Protein AF-A0A0F4INZ1-F1 (afdb_monomer_lite)

Organism: NCBI:txid68223

Structure (mmCIF, N/CA/C/O backbone):
data_AF-A0A0F4INZ1-F1
#
_entry.id   AF-A0A0F4INZ1-F1
#
loop_
_atom_site.group_PDB
_atom_site.id
_atom_site.type_symbol
_atom_site.label_atom_id
_atom_site.label_alt_id
_atom_site.label_comp_id
_atom_site.label_asym_id
_atom_site.label_entity_id
_atom_site.label_seq_id
_atom_site.pdbx_PDB_ins_code
_atom_site.Cartn_x
_atom_site.Cartn_y
_atom_site.Cartn_z
_atom_site.occupancy
_atom_site.B_iso_or_equiv
_atom_site.auth_seq_id
_atom_site.auth_comp_id
_atom_site.auth_asym_id
_atom_site.auth_atom_id
_atom_site.pdbx_PDB_model_num
ATOM 1 N N . VAL A 1 1 ? -5.300 -13.537 23.326 1.00 46.62 1 VAL A N 1
ATOM 2 C CA . VAL A 1 1 ? -6.035 -14.269 22.262 1.00 46.62 1 VAL A CA 1
ATOM 3 C C . VAL A 1 1 ? -5.458 -15.679 22.177 1.00 46.62 1 VAL A C 1
ATOM 5 O O . VAL A 1 1 ? -4.248 -15.788 22.062 1.00 46.62 1 VAL A O 1
ATOM 8 N N . ARG A 1 2 ? -6.264 -16.748 22.306 1.00 33.66 2 ARG A N 1
ATOM 9 C CA . ARG A 1 2 ? -5.776 -18.134 22.108 1.00 33.66 2 ARG A CA 1
ATOM 10 C C . ARG A 1 2 ? -5.521 -18.400 20.613 1.00 33.66 2 ARG A C 1
ATOM 12 O O . ARG A 1 2 ? -6.341 -17.924 19.813 1.00 33.66 2 ARG A O 1
ATOM 19 N N . PRO A 1 3 ? -4.480 -19.175 20.237 1.00 44.69 3 PRO A N 1
ATOM 20 C CA . PRO A 1 3 ? -4.128 -19.431 18.838 1.00 44.69 3 PRO A CA 1
ATOM 21 C C . PRO A 1 3 ? -5.344 -19.974 18.084 1.00 44.69 3 PRO A C 1
ATOM 23 O O . PRO A 1 3 ? -6.082 -20.812 18.607 1.00 44.69 3 PRO A O 1
ATOM 26 N N . GLY A 1 4 ? -5.636 -19.424 16.909 1.00 49.66 4 GLY A N 1
ATOM 27 C CA . GLY A 1 4 ? -6.825 -19.758 16.130 1.00 49.66 4 GLY A CA 1
ATOM 28 C C . GLY A 1 4 ? -6.460 -20.197 14.733 1.00 49.66 4 GLY A C 1
ATOM 29 O O . GLY A 1 4 ? -5.707 -19.499 14.070 1.00 49.66 4 GLY A O 1
ATOM 30 N N . GLY A 1 5 ? -6.992 -21.348 14.312 1.00 61.16 5 GLY A N 1
ATOM 31 C CA . GLY A 1 5 ? -6.743 -21.926 12.994 1.00 61.16 5 GLY A CA 1
ATOM 32 C C . GLY A 1 5 ? -7.184 -21.042 11.821 1.00 61.16 5 GLY A C 1
ATOM 33 O O . GLY A 1 5 ? -7.824 -20.006 12.001 1.00 61.16 5 GLY A O 1
ATOM 34 N N . LEU A 1 6 ? -6.860 -21.510 10.613 1.00 58.06 6 LEU A N 1
ATOM 35 C CA . LEU A 1 6 ? -6.950 -20.808 9.324 1.00 58.06 6 LEU A CA 1
ATOM 36 C C . LEU A 1 6 ? -8.226 -19.959 9.126 1.00 58.06 6 LEU A C 1
ATOM 38 O O . LEU A 1 6 ? -8.134 -18.804 8.714 1.00 58.06 6 LEU A O 1
ATOM 42 N N . ALA A 1 7 ? -9.403 -20.473 9.503 1.00 59.66 7 ALA A N 1
ATOM 43 C CA . ALA A 1 7 ? -10.684 -19.774 9.347 1.00 59.66 7 ALA A CA 1
ATOM 44 C C . ALA A 1 7 ? -10.793 -18.460 10.151 1.00 59.66 7 ALA A C 1
ATOM 46 O O . ALA A 1 7 ? -11.473 -17.526 9.720 1.00 59.66 7 ALA A O 1
ATOM 47 N N . ARG A 1 8 ? -10.103 -18.340 11.297 1.00 65.50 8 ARG A N 1
ATOM 48 C CA . ARG A 1 8 ? -10.140 -17.110 12.109 1.00 65.50 8 ARG A CA 1
ATOM 49 C C . ARG A 1 8 ? -9.370 -15.952 11.468 1.00 65.50 8 ARG A C 1
ATOM 51 O O . ARG A 1 8 ? -9.713 -14.808 11.743 1.00 65.50 8 ARG A O 1
ATOM 58 N N . ALA A 1 9 ? -8.401 -16.220 10.589 1.00 64.38 9 ALA A N 1
ATOM 59 C CA . ALA A 1 9 ? -7.641 -15.167 9.913 1.00 64.38 9 ALA A CA 1
ATOM 60 C C . ALA A 1 9 ? -8.514 -14.348 8.944 1.00 64.38 9 ALA A C 1
ATOM 62 O O . ALA A 1 9 ? -8.424 -13.125 8.938 1.00 64.38 9 ALA A O 1
ATOM 63 N N . ARG A 1 10 ? -9.407 -14.999 8.178 1.00 66.81 10 ARG A N 1
ATOM 64 C CA . ARG A 1 10 ? -10.361 -14.301 7.287 1.00 66.81 10 ARG A CA 1
ATOM 65 C C . ARG A 1 10 ? -11.400 -13.521 8.072 1.00 66.81 10 ARG A C 1
ATOM 67 O O . ARG A 1 10 ? -11.673 -12.369 7.761 1.00 66.81 10 ARG A O 1
ATOM 74 N N . GLY A 1 11 ? -11.968 -14.169 9.090 1.00 61.44 11 GLY A N 1
ATOM 75 C CA . GLY A 1 11 ? -13.027 -13.586 9.905 1.00 61.44 11 GLY A CA 1
ATOM 76 C C . GLY A 1 11 ? -12.565 -12.373 10.705 1.00 61.44 11 GLY A C 1
ATOM 77 O O . GLY A 1 11 ? -13.387 -11.507 10.967 1.00 61.44 11 GLY A O 1
ATOM 78 N N . ALA A 1 12 ? -11.271 -12.277 11.043 1.00 69.44 12 ALA A N 1
ATOM 79 C CA . ALA A 1 12 ? -10.717 -11.198 11.860 1.00 69.44 12 ALA A CA 1
ATOM 80 C C . ALA A 1 12 ? -11.106 -9.801 11.353 1.00 69.44 12 ALA A C 1
ATOM 82 O O . ALA A 1 12 ? -11.510 -8.971 12.156 1.00 69.44 12 ALA A O 1
ATOM 83 N N . GLY A 1 13 ? -11.083 -9.570 10.035 1.00 63.34 13 GLY A N 1
ATOM 84 C CA . GLY A 1 13 ? -11.481 -8.292 9.432 1.00 63.34 13 GLY A CA 1
ATOM 85 C C . GLY A 1 13 ? -12.938 -7.888 9.711 1.00 63.34 13 GLY A C 1
ATOM 86 O O . GLY A 1 13 ? -13.237 -6.702 9.811 1.00 63.34 13 GLY A O 1
ATOM 87 N N . ALA A 1 14 ? -13.823 -8.875 9.871 1.00 69.00 14 ALA A N 1
ATOM 88 C CA . ALA A 1 14 ? -15.266 -8.712 10.058 1.00 69.00 14 ALA A CA 1
ATOM 89 C C . ALA A 1 14 ? -15.716 -8.895 11.523 1.00 69.00 14 ALA A C 1
ATOM 91 O O . ALA A 1 14 ? -16.903 -8.782 11.826 1.00 69.00 14 ALA A O 1
ATOM 92 N N . VAL A 1 15 ? -14.796 -9.205 12.449 1.00 70.81 15 VAL A N 1
ATOM 93 C CA . VAL A 1 15 ? -15.134 -9.294 13.875 1.00 70.81 15 VAL A CA 1
ATOM 94 C C . VAL A 1 15 ? -15.344 -7.892 14.431 1.00 70.81 15 VAL A C 1
ATOM 96 O O . VAL A 1 15 ? -14.488 -7.019 14.294 1.00 70.81 15 VAL A O 1
ATOM 99 N N . SER A 1 16 ? -16.476 -7.705 15.103 1.00 70.19 16 SER A N 1
ATOM 100 C CA . SER A 1 16 ? -16.825 -6.459 15.769 1.00 70.19 16 SER A CA 1
ATOM 101 C C . SER A 1 16 ? -15.849 -6.094 16.888 1.00 70.19 16 SER A C 1
ATOM 103 O O . SER A 1 16 ? -15.605 -6.864 17.818 1.00 70.19 16 SER A O 1
ATOM 105 N N . VAL A 1 17 ? -15.382 -4.857 16.842 1.00 64.25 17 VAL A N 1
ATOM 106 C CA . VAL A 1 17 ? -14.736 -4.112 17.913 1.00 64.25 17 VAL A CA 1
ATOM 107 C C . VAL A 1 17 ? -15.809 -3.253 18.582 1.00 64.25 17 VAL A C 1
ATOM 109 O O . VAL A 1 17 ? -16.353 -2.328 17.977 1.00 64.25 17 VAL A O 1
ATOM 112 N N . ALA A 1 18 ? -16.135 -3.577 19.835 1.00 68.88 18 ALA A N 1
ATOM 113 C CA . ALA A 1 18 ? -17.067 -2.803 20.648 1.00 68.88 18 ALA A CA 1
ATOM 114 C C . ALA A 1 18 ? -16.298 -1.922 21.639 1.00 68.88 18 ALA A C 1
ATOM 116 O O . ALA A 1 18 ? -15.498 -2.426 22.429 1.00 68.88 18 ALA A O 1
ATOM 117 N N . LEU A 1 19 ? -16.554 -0.613 21.623 1.00 68.94 19 LEU A N 1
ATOM 118 C CA . LEU A 1 19 ? -15.980 0.331 22.585 1.00 68.94 19 LEU A CA 1
ATOM 119 C C . LEU A 1 19 ? -16.992 1.435 22.890 1.00 68.94 19 LEU A C 1
ATOM 121 O O . LEU A 1 19 ? -17.518 2.049 21.971 1.00 68.94 19 LEU A O 1
ATOM 125 N N . GLY A 1 20 ? -17.298 1.687 24.169 1.00 61.72 20 GLY A N 1
ATOM 126 C CA . GLY A 1 20 ? -18.155 2.812 24.581 1.00 61.72 20 GLY A CA 1
ATOM 127 C C . GLY A 1 20 ? -19.497 2.930 23.838 1.00 61.72 20 GLY A C 1
ATOM 128 O O . GLY A 1 20 ? -19.906 4.035 23.486 1.00 61.72 20 GLY A O 1
ATOM 129 N N . GLY A 1 21 ? -20.128 1.797 23.506 1.00 66.31 21 GLY A N 1
ATOM 130 C CA . GLY A 1 21 ? -21.395 1.725 22.762 1.00 66.31 21 GLY A CA 1
ATOM 131 C C . GLY A 1 21 ? -21.293 1.802 21.231 1.00 66.31 21 GLY A C 1
ATOM 132 O O . GLY A 1 21 ? -22.282 1.525 20.560 1.00 66.31 21 GLY A O 1
ATOM 133 N N . GLY A 1 22 ? -20.126 2.126 20.664 1.00 65.19 22 GLY A N 1
ATOM 134 C CA . GLY A 1 22 ? -19.875 2.048 19.222 1.00 65.19 22 GLY A CA 1
ATOM 135 C C . GLY A 1 22 ? -19.436 0.643 18.807 1.00 65.19 22 GLY A C 1
ATOM 136 O O . GLY A 1 22 ? -18.643 0.013 19.510 1.00 65.19 22 GLY A O 1
ATOM 137 N N . VAL A 1 23 ? -19.940 0.161 17.668 1.00 72.06 23 VAL A N 1
ATOM 138 C CA . VAL A 1 23 ? -19.590 -1.146 17.094 1.00 72.06 23 VAL A CA 1
ATOM 139 C C . VAL A 1 23 ? -19.125 -0.946 15.654 1.00 72.06 23 VAL A C 1
ATOM 141 O O . VAL A 1 23 ? -19.894 -0.472 14.821 1.00 72.06 23 VAL A O 1
ATOM 144 N N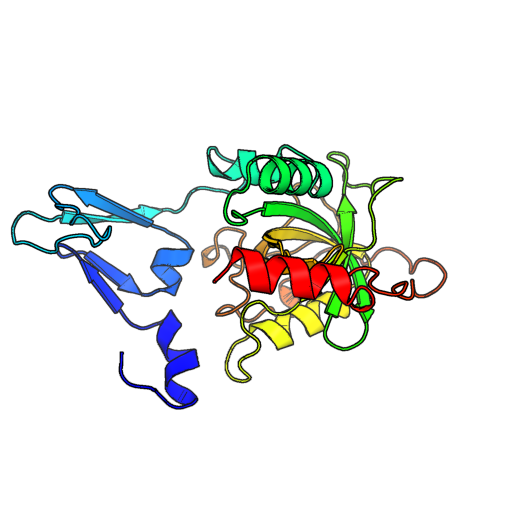 . LEU A 1 24 ? -17.872 -1.297 15.370 1.00 71.69 24 LEU A N 1
ATOM 145 C CA . LEU A 1 24 ? -17.314 -1.386 14.016 1.00 71.69 24 LEU A CA 1
ATOM 146 C C . LEU A 1 24 ? -16.546 -2.692 13.895 1.00 71.69 24 LEU A C 1
ATOM 148 O O . LEU A 1 24 ? -15.930 -3.112 14.864 1.00 71.69 24 LEU A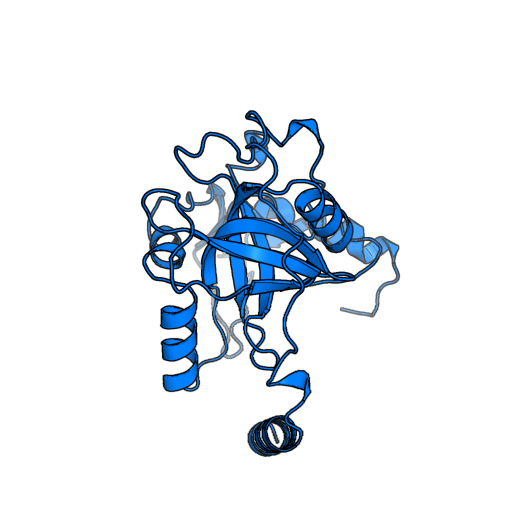 O 1
ATOM 152 N N . ASP A 1 25 ? -16.530 -3.315 12.727 1.00 79.81 25 ASP A N 1
ATOM 153 C CA . ASP A 1 25 ? -15.554 -4.363 12.453 1.00 79.81 25 ASP A CA 1
ATOM 154 C C . ASP A 1 25 ? -14.168 -3.760 12.147 1.00 79.81 25 ASP A C 1
ATOM 156 O O . ASP A 1 25 ? -14.001 -2.542 12.003 1.00 79.81 25 ASP A O 1
ATOM 160 N N . HIS A 1 26 ? -13.138 -4.601 12.076 1.00 74.62 26 HIS A N 1
ATOM 161 C CA . HIS A 1 26 ? -11.782 -4.144 11.760 1.00 74.62 26 HIS A CA 1
ATOM 162 C C . HIS A 1 26 ? -11.699 -3.473 10.380 1.00 74.62 26 HIS A C 1
ATOM 164 O O . HIS A 1 26 ? -10.944 -2.517 10.214 1.00 74.62 26 HIS A O 1
ATOM 170 N N . ALA A 1 27 ? -12.498 -3.921 9.410 1.00 74.88 27 ALA A N 1
ATOM 171 C CA . ALA A 1 27 ? -12.567 -3.328 8.080 1.00 74.88 27 ALA A CA 1
ATOM 172 C C . ALA A 1 27 ? -13.188 -1.913 8.103 1.00 74.88 27 ALA A C 1
ATOM 174 O O . ALA A 1 27 ? -12.712 -0.997 7.428 1.00 74.88 27 ALA A O 1
ATOM 175 N N . GLY A 1 28 ? -14.231 -1.706 8.904 1.00 76.19 28 GLY A N 1
ATOM 176 C CA . GLY A 1 28 ? -14.850 -0.410 9.161 1.00 76.19 28 GLY A CA 1
ATOM 177 C C . GLY A 1 28 ? -13.921 0.530 9.923 1.00 76.19 28 GLY A C 1
ATOM 178 O O . GLY A 1 28 ? -13.848 1.713 9.589 1.00 76.19 28 GLY A O 1
ATOM 179 N N . LEU A 1 29 ? -13.152 0.005 10.881 1.00 77.88 29 LEU A N 1
ATOM 180 C CA . LEU A 1 29 ? -12.130 0.768 11.596 1.00 77.88 29 LEU A CA 1
ATOM 181 C C . LEU A 1 29 ? -10.966 1.174 10.678 1.00 77.88 29 LEU A C 1
ATOM 183 O O . LEU A 1 29 ? -10.557 2.328 10.715 1.00 77.88 29 LEU A O 1
ATOM 187 N N . ALA A 1 30 ? -10.478 0.275 9.817 1.00 75.44 30 ALA A N 1
ATOM 188 C CA . ALA A 1 30 ? -9.370 0.550 8.896 1.00 75.44 30 ALA A CA 1
ATOM 189 C C . ALA A 1 30 ? -9.713 1.621 7.842 1.00 75.44 30 ALA A C 1
ATOM 191 O O . ALA A 1 30 ? -8.852 2.383 7.404 1.00 75.44 30 ALA A O 1
ATOM 192 N N . ARG A 1 31 ? -10.985 1.707 7.430 1.00 78.94 31 ARG A N 1
ATOM 193 C CA . ARG A 1 31 ? -11.458 2.708 6.454 1.00 78.94 31 ARG A CA 1
ATOM 194 C C . ARG A 1 31 ? -11.986 3.983 7.096 1.00 78.94 31 ARG A C 1
ATOM 196 O O . ARG A 1 31 ? -12.167 4.988 6.400 1.00 78.94 31 ARG A O 1
ATOM 203 N N . GLY A 1 32 ? -12.329 3.921 8.371 1.00 79.56 32 GLY A N 1
ATOM 204 C CA . GLY A 1 32 ? -12.978 4.977 9.125 1.00 79.56 32 GLY A CA 1
ATOM 205 C C . GLY A 1 32 ? -12.138 5.398 10.316 1.00 79.56 32 GLY A C 1
ATOM 206 O O . GLY A 1 32 ? -10.919 5.513 10.245 1.00 79.56 32 GLY A O 1
ATOM 207 N N . GLY A 1 33 ? -12.826 5.619 11.419 1.00 79.94 33 GLY A N 1
ATOM 208 C CA . GLY A 1 33 ? -12.229 5.780 12.725 1.00 79.94 33 GLY A CA 1
ATOM 209 C C . GLY A 1 33 ? -13.312 5.763 13.789 1.00 79.94 33 GLY A C 1
ATOM 210 O O . GLY A 1 33 ? -14.511 5.722 13.496 1.00 79.94 33 GLY A O 1
ATOM 211 N N . LEU A 1 34 ? -12.883 5.833 15.040 1.00 81.69 34 LEU A N 1
ATOM 212 C CA . LEU A 1 34 ? -13.764 6.070 16.172 1.00 81.69 34 LEU A CA 1
ATOM 213 C C . LEU A 1 34 ? -13.312 7.350 16.857 1.00 81.69 34 LEU A C 1
ATOM 215 O O . LEU A 1 34 ? -12.168 7.457 17.292 1.00 81.69 34 LEU A O 1
ATOM 219 N N . ARG A 1 35 ? -14.225 8.309 17.000 1.00 84.44 35 ARG A N 1
ATOM 220 C CA . ARG A 1 35 ? -14.030 9.405 17.943 1.00 84.44 35 ARG A CA 1
ATOM 221 C C . ARG A 1 35 ? -14.420 8.902 19.321 1.00 84.44 35 ARG A C 1
ATOM 223 O O . ARG A 1 35 ? -15.597 8.637 19.568 1.00 84.44 35 ARG A O 1
ATOM 230 N N . ILE A 1 36 ? -13.425 8.753 20.187 1.00 84.75 36 ILE A N 1
ATOM 231 C CA . ILE A 1 36 ? -13.590 8.231 21.541 1.00 84.75 36 ILE A CA 1
ATOM 232 C C . ILE A 1 36 ? -13.523 9.400 22.526 1.00 84.75 36 ILE A C 1
ATOM 234 O O . ILE A 1 36 ? -12.567 10.170 22.515 1.00 84.75 36 ILE A O 1
ATOM 238 N N . ALA A 1 37 ? -14.541 9.536 23.372 1.00 85.19 37 ALA A N 1
ATOM 239 C CA . ALA A 1 37 ? -14.608 10.537 24.434 1.00 85.19 37 ALA A CA 1
ATOM 240 C C . ALA A 1 37 ? -14.857 9.862 25.786 1.00 85.19 37 ALA A C 1
ATOM 242 O O . ALA A 1 37 ? -15.576 8.865 25.859 1.00 85.19 37 ALA A O 1
ATOM 243 N N . GLY A 1 38 ? -14.269 10.408 26.853 1.00 82.75 38 GLY A N 1
ATOM 244 C CA . GLY A 1 38 ? -14.425 9.878 28.212 1.00 82.75 38 GLY A CA 1
ATOM 245 C C . GLY A 1 38 ? -13.686 8.560 28.479 1.00 82.75 38 GLY A C 1
ATOM 246 O O . GLY A 1 38 ? -13.902 7.960 29.530 1.00 82.75 38 GLY A O 1
ATOM 247 N N . ALA A 1 39 ? -12.836 8.100 27.551 1.00 84.50 39 ALA A N 1
ATOM 248 C CA . ALA A 1 39 ? -11.933 6.974 27.782 1.00 84.50 39 ALA A CA 1
ATOM 249 C C . ALA A 1 39 ? -10.740 7.395 28.637 1.00 84.50 39 ALA A C 1
ATOM 251 O O . ALA A 1 39 ? -10.180 8.475 28.462 1.00 84.50 39 ALA A O 1
ATOM 252 N N . THR A 1 40 ? -10.342 6.508 29.542 1.00 81.19 40 THR A N 1
ATOM 253 C CA . THR A 1 40 ? -9.059 6.578 30.239 1.00 81.19 40 THR A CA 1
ATOM 254 C C . THR A 1 40 ? -8.035 5.748 29.472 1.00 81.19 40 THR A C 1
ATOM 256 O O . THR A 1 40 ? -8.389 4.745 28.854 1.00 81.19 40 THR A O 1
ATOM 259 N N . VAL A 1 41 ? -6.770 6.162 29.498 1.00 84.00 41 VAL A N 1
ATOM 260 C CA . VAL A 1 41 ? -5.656 5.392 28.930 1.00 84.00 41 VAL A CA 1
ATOM 261 C C . VAL A 1 41 ? -4.849 4.842 30.099 1.00 84.00 41 VAL A C 1
ATOM 263 O O . VAL A 1 41 ? -4.455 5.606 30.980 1.00 84.00 41 VAL A O 1
ATOM 266 N N . SER A 1 42 ? -4.657 3.528 30.163 1.00 78.62 42 SER A N 1
ATOM 267 C CA . SER A 1 42 ? -3.753 2.924 31.146 1.00 78.62 42 SER A CA 1
ATOM 268 C C . SER A 1 42 ? -2.291 3.168 30.767 1.00 78.62 42 SER A C 1
ATOM 270 O O . SER A 1 42 ? -1.981 3.542 29.639 1.00 78.62 42 SER A O 1
ATOM 272 N N . ALA A 1 43 ? -1.374 2.940 31.709 1.00 77.56 43 ALA A N 1
ATOM 273 C CA . ALA A 1 43 ? 0.059 3.147 31.485 1.00 77.56 43 ALA A CA 1
ATOM 274 C C . ALA A 1 43 ? 0.636 2.291 30.335 1.00 77.56 43 ALA A C 1
ATOM 276 O O . ALA A 1 43 ? 1.612 2.686 29.712 1.00 77.56 43 ALA A O 1
ATOM 277 N N . ASP A 1 44 ? 0.011 1.152 30.020 1.00 76.31 44 ASP A N 1
ATOM 278 C CA . ASP A 1 44 ? 0.345 0.281 28.882 1.00 76.31 44 ASP A CA 1
ATOM 279 C C . ASP A 1 44 ? -0.378 0.673 27.574 1.00 76.31 44 ASP A C 1
ATOM 281 O O . ASP A 1 44 ? -0.385 -0.089 26.608 1.00 76.31 44 ASP A O 1
ATOM 285 N N . GLY A 1 45 ? -1.023 1.844 27.529 1.00 72.81 45 GLY A N 1
ATOM 286 C CA . GLY A 1 45 ? -1.654 2.391 26.326 1.00 72.81 45 GLY A CA 1
ATOM 287 C C . GLY A 1 45 ? -3.031 1.811 25.993 1.00 72.81 45 GLY A C 1
ATOM 288 O O . GLY A 1 45 ? -3.588 2.115 24.936 1.00 72.81 45 GLY A O 1
ATOM 289 N N . ARG A 1 46 ? -3.621 0.981 26.862 1.00 79.75 46 ARG A N 1
ATOM 290 C CA . ARG A 1 46 ? -4.951 0.410 26.608 1.00 79.75 46 ARG A CA 1
ATOM 291 C C . ARG A 1 46 ? -6.044 1.428 26.914 1.00 79.75 46 ARG A C 1
ATOM 293 O O . ARG A 1 46 ? -6.028 2.117 27.931 1.00 79.75 46 ARG A O 1
ATOM 300 N N . LEU A 1 47 ? -7.039 1.482 26.033 1.00 79.44 47 LEU A N 1
ATOM 301 C CA . LEU A 1 47 ? -8.220 2.315 26.227 1.00 79.44 47 LEU A CA 1
ATOM 302 C C . LEU A 1 47 ? -9.209 1.617 27.165 1.00 79.44 47 LEU A C 1
ATOM 304 O O . LEU A 1 47 ? -9.660 0.501 26.899 1.00 79.44 47 LEU A O 1
ATOM 308 N N . GLY A 1 48 ? -9.572 2.292 28.252 1.00 76.50 48 GLY A N 1
ATOM 309 C CA . GLY A 1 48 ? -10.658 1.887 29.132 1.00 76.50 48 GLY A CA 1
ATOM 310 C C . GLY A 1 48 ? -12.005 1.965 28.411 1.00 76.50 48 GLY A C 1
ATOM 311 O O . GLY A 1 48 ? -12.254 2.894 27.648 1.00 76.50 48 GLY A O 1
ATOM 312 N N . ALA A 1 49 ? -12.890 1.000 28.675 1.00 73.50 49 ALA A N 1
ATOM 313 C CA . ALA A 1 49 ? -14.233 0.899 28.087 1.00 73.50 49 ALA A CA 1
ATOM 314 C C . ALA A 1 49 ? -15.349 1.126 29.131 1.00 73.50 49 ALA A C 1
ATOM 316 O O . ALA A 1 49 ? -16.397 0.485 29.092 1.00 73.50 49 ALA A O 1
ATOM 317 N N . GLY A 1 50 ? -15.096 1.996 30.115 1.00 73.56 50 GLY A N 1
ATOM 318 C CA . GLY A 1 50 ? -16.015 2.266 31.224 1.00 73.56 50 GLY A CA 1
ATOM 319 C C . GLY A 1 50 ? -17.345 2.907 30.801 1.00 73.56 50 GLY A C 1
ATOM 320 O O . GLY A 1 50 ? -17.522 3.364 29.676 1.00 73.56 50 GLY A O 1
ATOM 321 N N . ARG A 1 51 ? -18.287 3.003 31.746 1.00 72.25 51 ARG A N 1
ATOM 322 C CA . ARG A 1 51 ? -19.663 3.498 31.523 1.00 72.25 51 ARG A CA 1
ATOM 323 C C . ARG A 1 51 ? -19.752 4.937 30.975 1.00 72.25 51 ARG A C 1
ATOM 325 O O . ARG A 1 51 ? -20.774 5.298 30.403 1.00 72.25 51 ARG A O 1
ATOM 332 N N . GLY A 1 52 ? -18.706 5.751 31.147 1.00 78.62 52 GLY A N 1
ATOM 333 C CA . GLY A 1 52 ? -18.616 7.118 30.612 1.00 78.62 52 GLY A CA 1
ATOM 334 C C . GLY A 1 52 ? -18.029 7.222 29.200 1.00 78.62 52 GLY A C 1
ATOM 335 O O . GLY A 1 52 ? -17.994 8.315 28.638 1.00 78.62 52 GLY A O 1
ATOM 336 N N . VAL A 1 53 ? -17.566 6.109 28.625 1.00 84.00 53 VAL A N 1
ATOM 337 C CA . VAL A 1 53 ? -16.908 6.100 27.319 1.00 84.00 53 VAL A CA 1
ATOM 338 C C . VAL A 1 53 ? -17.951 6.142 26.221 1.00 84.00 53 VAL A C 1
ATOM 340 O O . VAL A 1 53 ? -18.860 5.316 26.186 1.00 84.00 53 VAL A O 1
ATOM 343 N N . ARG A 1 54 ? -17.790 7.082 25.294 1.00 82.25 54 ARG A N 1
ATOM 344 C CA . ARG A 1 54 ? -18.579 7.153 24.066 1.00 82.25 54 ARG A CA 1
ATOM 345 C C . ARG A 1 54 ? -17.659 6.992 22.873 1.00 82.25 54 ARG A C 1
ATOM 347 O O . ARG A 1 54 ? -16.740 7.791 22.717 1.00 82.25 54 ARG A O 1
ATOM 354 N N . ALA A 1 55 ? -17.927 6.004 22.025 1.00 86.00 55 ALA A N 1
ATOM 355 C CA . ALA A 1 55 ? -17.279 5.891 20.723 1.00 86.00 55 ALA A CA 1
ATOM 356 C C . ALA A 1 55 ? -18.290 6.172 19.615 1.00 86.00 55 ALA A C 1
ATOM 358 O O . ALA A 1 55 ? -19.342 5.543 19.535 1.00 86.00 55 ALA A O 1
ATOM 359 N N . THR A 1 56 ? -17.978 7.138 18.761 1.00 85.19 56 THR A N 1
ATOM 360 C CA . THR A 1 56 ? -18.796 7.477 17.594 1.00 85.19 56 THR A CA 1
ATOM 361 C C . THR A 1 56 ? -18.001 7.155 16.333 1.00 85.19 56 THR A C 1
ATOM 363 O O . THR A 1 56 ? -16.896 7.687 16.193 1.00 85.19 56 THR A O 1
ATOM 366 N N . PRO A 1 57 ? -18.520 6.314 15.419 1.00 83.00 57 PRO A N 1
ATOM 367 C CA . PRO A 1 57 ? -17.925 6.131 14.102 1.00 83.00 57 PRO A CA 1
ATOM 368 C C . PRO A 1 57 ? -17.751 7.471 13.397 1.00 83.00 57 PRO A C 1
ATOM 370 O O . PRO A 1 57 ? -18.682 8.273 13.330 1.00 83.00 57 PRO A O 1
ATOM 373 N N . VAL A 1 58 ? -16.554 7.706 12.877 1.00 84.88 58 VAL A N 1
ATOM 374 C CA . VAL A 1 58 ? -16.254 8.861 12.034 1.00 84.88 58 VAL A CA 1
ATOM 375 C C . VAL A 1 58 ? -15.777 8.384 10.663 1.00 84.88 58 VAL A C 1
ATOM 377 O O . VAL A 1 58 ? -15.146 7.325 10.562 1.00 84.88 58 VAL A O 1
ATOM 380 N N . PRO A 1 59 ? -16.083 9.126 9.586 1.00 79.69 59 PRO A N 1
ATOM 381 C CA . PRO A 1 59 ? -15.456 8.887 8.295 1.00 79.69 59 PRO A CA 1
ATOM 382 C C . PRO A 1 59 ? -13.932 8.979 8.427 1.00 79.69 59 PRO A C 1
ATOM 384 O O . PRO A 1 59 ? -13.416 9.791 9.192 1.00 79.69 59 PRO A O 1
ATOM 387 N N . GLY A 1 60 ? -13.217 8.135 7.688 1.00 79.44 60 GLY A N 1
ATOM 388 C CA . GLY A 1 60 ? -11.760 8.209 7.630 1.00 79.44 60 GLY A CA 1
ATOM 389 C C . GLY A 1 60 ? -11.325 9.374 6.747 1.00 79.44 60 GLY A C 1
ATOM 390 O O . GLY A 1 60 ? -12.033 9.729 5.804 1.00 79.44 60 GLY A O 1
ATOM 391 N N . VAL A 1 61 ? -10.154 9.929 7.034 1.00 84.19 61 VAL A N 1
ATOM 392 C CA . VAL A 1 61 ? -9.557 11.047 6.288 1.00 84.19 61 VAL A CA 1
ATOM 393 C C . VAL A 1 61 ? -9.022 10.551 4.934 1.00 84.19 61 VAL A C 1
ATOM 395 O O . VAL A 1 61 ? -8.662 9.376 4.797 1.00 84.19 61 VAL A O 1
ATOM 398 N N . SER A 1 62 ? -9.028 11.409 3.908 1.00 87.81 62 SER A N 1
ATOM 399 C CA . SER A 1 62 ? -8.375 11.089 2.628 1.00 87.81 62 SER A CA 1
ATOM 400 C C . SER A 1 62 ? -6.853 11.077 2.795 1.00 87.81 62 SER A C 1
ATOM 402 O O . SER A 1 62 ? -6.314 11.822 3.605 1.00 87.81 62 SER A O 1
ATOM 404 N N . TRP A 1 63 ? -6.140 10.291 1.988 1.00 91.69 63 TRP A N 1
ATOM 405 C CA . TRP A 1 63 ? -4.678 10.393 1.888 1.00 91.69 63 TRP A CA 1
ATOM 406 C C . TRP A 1 63 ? -4.204 11.746 1.344 1.00 91.69 63 TRP A C 1
ATOM 408 O O . TRP A 1 63 ? -3.044 12.086 1.518 1.00 91.69 63 TRP A O 1
ATOM 418 N N . ASP A 1 64 ? -5.097 12.524 0.729 1.00 90.62 64 ASP A N 1
ATOM 419 C CA . ASP A 1 64 ? -4.815 13.882 0.243 1.00 90.62 64 ASP A CA 1
ATOM 420 C C . ASP A 1 64 ? -5.014 14.964 1.319 1.00 90.62 64 ASP A C 1
ATOM 422 O O . ASP A 1 64 ? -4.844 16.150 1.052 1.00 90.62 64 ASP A O 1
ATOM 426 N N . GLN A 1 65 ? -5.423 14.578 2.529 1.00 91.06 65 GLN A N 1
ATOM 427 C CA . GLN A 1 65 ? -5.697 15.494 3.631 1.00 91.06 65 GLN A CA 1
ATOM 428 C C . GLN A 1 65 ? -4.742 15.241 4.794 1.00 91.06 65 GLN A C 1
ATOM 430 O O . GLN A 1 65 ? -4.387 14.100 5.103 1.00 91.06 65 GLN A O 1
ATOM 435 N N . GLU A 1 66 ? -4.350 16.313 5.476 1.00 90.12 66 GLU A N 1
ATOM 436 C CA . GLU A 1 66 ? -3.563 16.210 6.702 1.00 90.12 66 GLU A CA 1
ATOM 437 C C . GLU A 1 66 ? -4.335 15.461 7.807 1.00 90.12 66 GLU A C 1
ATOM 439 O O . GLU A 1 66 ? -5.561 15.589 7.906 1.00 90.12 66 GLU A O 1
ATOM 444 N N . PRO A 1 67 ? -3.648 14.668 8.652 1.00 88.06 67 PRO A N 1
ATOM 445 C CA . PRO A 1 67 ? -2.192 14.474 8.699 1.00 88.06 67 PRO A CA 1
ATOM 446 C C . PRO A 1 67 ? -1.657 13.397 7.731 1.00 88.06 67 PRO A C 1
ATOM 448 O O . PRO A 1 67 ? -0.473 13.080 7.752 1.00 88.06 67 PRO A O 1
ATOM 451 N N . LEU A 1 68 ? -2.518 12.753 6.930 1.00 89.62 68 LEU A N 1
ATOM 452 C CA . LEU A 1 68 ? -2.111 11.612 6.099 1.00 89.62 68 LEU A CA 1
ATOM 453 C C . LEU A 1 68 ? -1.335 12.033 4.849 1.00 89.62 68 LEU A C 1
ATOM 455 O O . LEU A 1 68 ? -0.479 11.275 4.399 1.00 89.62 68 LEU A O 1
ATOM 459 N N . ALA A 1 69 ? -1.593 13.231 4.321 1.00 92.06 69 ALA A N 1
ATOM 460 C CA . ALA A 1 69 ? -0.842 13.789 3.197 1.00 92.06 69 ALA A CA 1
ATOM 461 C C . ALA A 1 69 ? 0.666 13.886 3.493 1.00 92.06 69 ALA A C 1
ATOM 463 O O . ALA A 1 69 ? 1.479 13.581 2.618 1.00 92.06 69 ALA A O 1
ATOM 464 N N . ALA A 1 70 ? 1.047 14.181 4.743 1.00 91.50 70 ALA A N 1
ATOM 465 C CA . ALA A 1 70 ? 2.442 14.222 5.180 1.00 91.50 70 ALA A CA 1
ATOM 466 C C . ALA A 1 70 ? 3.206 12.901 4.959 1.00 91.50 70 ALA A C 1
ATOM 468 O O . ALA A 1 70 ? 4.418 12.934 4.747 1.00 91.50 70 ALA A O 1
ATOM 469 N N . LEU A 1 71 ? 2.521 11.746 4.938 1.00 91.69 71 LEU A N 1
ATOM 470 C CA . LEU A 1 71 ? 3.156 10.453 4.642 1.00 91.69 71 LEU A CA 1
ATOM 471 C C . LEU A 1 71 ? 3.741 10.392 3.228 1.00 91.69 71 LEU A C 1
ATOM 473 O O . LEU A 1 71 ? 4.673 9.629 3.014 1.00 91.69 71 LEU A O 1
ATOM 477 N N . PHE A 1 72 ? 3.191 11.162 2.284 1.00 92.62 72 PHE A N 1
ATOM 478 C CA . PHE A 1 72 ? 3.576 11.172 0.868 1.00 92.62 72 PHE A CA 1
ATOM 479 C C . PHE A 1 72 ? 4.377 12.419 0.472 1.00 92.62 72 PHE A C 1
ATOM 481 O O . PHE A 1 72 ? 4.723 12.580 -0.696 1.00 92.62 72 PHE A O 1
ATOM 488 N N . ALA A 1 73 ? 4.637 13.327 1.416 1.00 89.06 73 ALA A N 1
ATOM 489 C CA . ALA A 1 73 ? 5.218 14.634 1.123 1.00 89.06 73 ALA A CA 1
ATOM 490 C C . ALA A 1 73 ? 6.702 14.574 0.728 1.00 89.06 73 ALA A C 1
ATOM 492 O O . ALA A 1 73 ? 7.218 15.524 0.140 1.00 89.06 73 ALA A O 1
ATOM 493 N N . ARG A 1 74 ? 7.399 13.485 1.069 1.00 87.56 74 ARG A N 1
ATOM 494 C CA . ARG A 1 74 ? 8.839 13.323 0.844 1.00 87.56 74 ARG A CA 1
ATOM 495 C C . ARG A 1 74 ? 9.153 11.963 0.226 1.00 87.56 74 ARG A C 1
ATOM 497 O O . ARG A 1 74 ? 8.400 11.019 0.469 1.00 87.56 74 ARG A O 1
ATOM 504 N N . PRO A 1 75 ? 10.265 11.844 -0.520 1.00 87.06 75 PRO A N 1
ATOM 505 C CA . PRO A 1 75 ? 10.714 10.571 -1.065 1.00 87.06 75 PRO A CA 1
ATOM 506 C C . PRO A 1 75 ? 10.913 9.507 0.014 1.00 87.06 75 PRO A C 1
ATOM 508 O O . PRO A 1 75 ? 11.402 9.786 1.114 1.00 87.06 75 PRO A O 1
ATOM 511 N N . ALA A 1 76 ? 10.599 8.262 -0.332 1.00 85.81 76 ALA A N 1
ATOM 512 C CA . ALA A 1 76 ? 10.681 7.118 0.561 1.00 85.81 76 ALA A CA 1
ATOM 513 C C . ALA A 1 76 ? 12.073 6.961 1.190 1.00 85.81 76 ALA A C 1
ATOM 515 O O . ALA A 1 76 ? 12.197 6.689 2.383 1.00 85.81 76 ALA A O 1
ATOM 516 N N . ALA A 1 77 ? 13.123 7.151 0.386 1.00 82.31 77 ALA A N 1
ATOM 517 C CA . ALA A 1 77 ? 14.506 7.020 0.835 1.00 82.31 77 ALA A CA 1
ATOM 518 C C . ALA A 1 77 ? 14.873 8.054 1.914 1.00 82.31 77 ALA A C 1
ATOM 520 O O . ALA A 1 77 ? 15.537 7.706 2.888 1.00 82.31 77 ALA A O 1
ATOM 521 N N . GLU A 1 78 ? 14.401 9.296 1.776 1.00 85.81 78 GLU A N 1
ATOM 522 C CA . GLU A 1 78 ? 14.648 10.368 2.749 1.00 85.81 78 GLU A CA 1
ATOM 523 C C . GLU A 1 78 ? 13.923 10.091 4.069 1.00 85.81 78 GLU A C 1
ATOM 525 O O . GLU A 1 78 ? 14.521 10.187 5.140 1.00 85.81 78 GLU A O 1
ATOM 530 N N . ALA A 1 79 ? 12.656 9.675 3.998 1.00 85.12 79 ALA A N 1
ATOM 531 C CA . ALA A 1 79 ? 11.870 9.347 5.184 1.00 85.12 79 ALA A CA 1
ATOM 532 C C . ALA A 1 79 ? 12.441 8.139 5.955 1.00 85.12 79 ALA A C 1
ATOM 534 O O . ALA A 1 79 ? 12.448 8.145 7.185 1.00 85.12 79 ALA A O 1
ATOM 535 N N . VAL A 1 80 ? 12.964 7.123 5.256 1.00 81.94 80 VAL A N 1
ATOM 536 C CA . VAL A 1 80 ? 13.647 5.984 5.897 1.00 81.94 80 VAL A CA 1
ATOM 537 C C . VAL A 1 80 ? 14.983 6.403 6.512 1.00 81.94 80 VAL A C 1
ATOM 539 O O . VAL A 1 80 ? 15.277 5.996 7.633 1.00 81.94 80 VAL A O 1
ATOM 542 N N . ALA A 1 81 ? 15.784 7.216 5.817 1.00 81.62 81 ALA A N 1
ATOM 543 C CA . ALA A 1 81 ? 17.061 7.695 6.345 1.00 81.62 81 ALA A CA 1
ATOM 544 C C . ALA A 1 81 ? 16.877 8.496 7.645 1.00 81.62 81 ALA A C 1
ATOM 546 O O . ALA A 1 81 ? 17.639 8.315 8.591 1.00 81.62 81 ALA A O 1
ATOM 547 N N . GLU A 1 82 ? 15.839 9.331 7.716 1.00 81.62 82 GLU A N 1
ATOM 548 C CA . GLU A 1 82 ? 15.507 10.079 8.928 1.00 81.62 82 GLU A CA 1
ATOM 549 C C . GLU A 1 82 ? 15.045 9.168 10.076 1.00 81.62 82 GLU A C 1
ATOM 551 O O . GLU A 1 82 ? 15.522 9.329 11.198 1.00 81.62 82 GLU A O 1
ATOM 556 N N . LEU A 1 83 ? 14.173 8.188 9.804 1.00 77.00 83 LEU A N 1
ATOM 557 C CA . LEU A 1 83 ? 13.739 7.199 10.803 1.00 77.00 83 LEU A CA 1
ATOM 558 C C . LEU A 1 83 ? 14.930 6.448 11.415 1.00 77.00 83 LEU A C 1
ATOM 560 O O . LEU A 1 83 ? 15.015 6.317 12.634 1.00 77.00 83 LEU A O 1
ATOM 564 N N . LEU A 1 84 ? 15.865 6.000 10.570 1.00 75.81 84 LEU A N 1
ATOM 565 C CA . LEU A 1 84 ? 17.077 5.305 11.007 1.00 75.81 84 LEU A CA 1
ATOM 566 C C . LEU A 1 84 ? 18.011 6.217 11.813 1.00 75.81 84 LEU A C 1
ATOM 568 O O . LEU A 1 84 ? 18.617 5.765 12.778 1.00 75.81 84 LEU A O 1
ATOM 572 N N . ALA A 1 85 ? 18.124 7.498 11.449 1.00 79.75 85 ALA A N 1
ATOM 573 C CA . ALA A 1 85 ? 18.954 8.456 12.180 1.00 79.75 85 ALA A CA 1
ATOM 574 C C . ALA A 1 85 ? 18.411 8.781 13.582 1.00 79.75 85 ALA A C 1
ATOM 576 O O . ALA A 1 85 ? 19.178 9.166 14.462 1.00 79.75 85 ALA A O 1
ATOM 577 N N . GLN A 1 86 ? 17.100 8.647 13.787 1.00 78.44 86 GLN A N 1
ATOM 578 C CA . GLN A 1 86 ? 16.431 8.926 15.061 1.00 78.44 86 GLN A CA 1
ATOM 579 C C . GLN A 1 86 ? 16.350 7.704 15.989 1.00 78.44 86 GLN A C 1
ATOM 581 O O . GLN A 1 86 ? 15.773 7.825 17.068 1.00 78.44 86 GLN A O 1
ATOM 586 N N . ASP A 1 87 ? 16.888 6.550 15.571 1.00 68.38 87 ASP A N 1
ATOM 587 C CA . ASP A 1 87 ? 16.734 5.246 16.242 1.00 68.38 87 ASP A CA 1
ATOM 588 C C . ASP A 1 87 ? 15.273 4.957 16.644 1.00 68.38 87 ASP A C 1
ATOM 590 O O . ASP A 1 87 ? 14.955 4.399 17.695 1.00 68.38 87 ASP A O 1
ATOM 594 N N . ALA A 1 88 ? 14.346 5.424 15.805 1.00 69.56 88 ALA A N 1
ATOM 595 C CA . ALA A 1 88 ? 12.921 5.281 16.021 1.00 69.56 88 ALA A CA 1
ATOM 596 C C . ALA A 1 88 ? 12.431 3.986 15.369 1.00 69.56 88 ALA A C 1
ATOM 598 O O . ALA A 1 88 ? 12.864 3.613 14.275 1.00 69.56 88 ALA A O 1
ATOM 599 N N . GLU A 1 89 ? 11.461 3.324 16.004 1.00 63.97 89 GLU A N 1
ATOM 600 C CA . GLU A 1 89 ? 10.760 2.203 15.377 1.00 63.97 89 GLU A CA 1
ATOM 601 C C . GLU A 1 89 ? 10.206 2.629 14.003 1.00 63.97 89 GLU A C 1
ATOM 603 O O . GLU A 1 89 ? 9.594 3.702 13.909 1.00 63.97 89 GLU A O 1
ATOM 608 N N . PRO A 1 90 ? 10.387 1.820 12.936 1.00 65.50 90 PRO A N 1
ATOM 609 C CA . PRO A 1 90 ? 9.977 2.206 11.595 1.00 65.50 90 PRO A CA 1
ATOM 610 C C . PRO A 1 90 ? 8.476 2.502 11.562 1.00 65.50 90 PRO A C 1
ATOM 612 O O . PRO A 1 90 ? 7.627 1.607 11.656 1.00 65.50 90 PRO A O 1
ATOM 615 N N . GLY A 1 91 ? 8.154 3.787 11.430 1.00 81.44 91 GLY A N 1
ATOM 616 C CA . GLY A 1 91 ? 6.791 4.267 11.292 1.00 81.44 91 GLY A CA 1
ATOM 617 C C . GLY A 1 91 ? 6.149 3.832 9.974 1.00 81.44 91 GLY A C 1
ATOM 618 O O . GLY A 1 91 ? 6.679 3.038 9.192 1.00 81.44 91 GLY A O 1
ATOM 619 N N . LEU A 1 92 ? 4.960 4.370 9.712 1.00 90.06 92 LEU A N 1
ATOM 620 C CA . LEU A 1 92 ? 4.343 4.231 8.399 1.00 90.06 92 LEU A CA 1
ATOM 621 C C . LEU A 1 92 ? 5.053 5.130 7.387 1.00 90.06 92 LEU A C 1
ATOM 623 O O . LEU A 1 92 ? 5.404 6.266 7.691 1.00 90.06 92 LEU A O 1
ATOM 627 N N . LEU A 1 93 ? 5.187 4.617 6.171 1.00 92.06 93 LEU A N 1
ATOM 628 C CA . LEU A 1 93 ? 5.689 5.332 5.011 1.00 92.06 93 LEU A CA 1
ATOM 629 C C . LEU A 1 93 ? 4.593 5.399 3.946 1.00 92.06 93 LEU A C 1
ATOM 631 O O . LEU A 1 93 ? 3.933 4.387 3.690 1.00 92.06 93 LEU A O 1
ATOM 635 N N . GLY A 1 94 ? 4.427 6.562 3.317 1.00 94.38 94 GLY A N 1
ATOM 636 C CA . GLY A 1 94 ? 3.655 6.733 2.092 1.00 94.38 94 GLY A CA 1
ATOM 637 C C . GLY A 1 94 ? 4.580 6.974 0.900 1.00 94.38 94 GLY A C 1
ATOM 638 O O . GLY A 1 94 ? 5.522 7.751 0.991 1.00 94.38 94 GLY A O 1
ATOM 639 N N . CYS A 1 95 ? 4.324 6.331 -0.236 1.00 94.88 95 CYS A N 1
ATOM 640 C CA . CYS A 1 95 ? 4.997 6.674 -1.489 1.00 94.88 95 CYS A CA 1
ATOM 641 C C . CYS A 1 95 ? 4.091 6.436 -2.700 1.00 94.88 95 CYS A C 1
ATOM 643 O O . CYS A 1 95 ? 3.219 5.562 -2.688 1.00 94.88 95 CYS A O 1
ATOM 645 N N . ALA A 1 96 ? 4.281 7.233 -3.750 1.00 96.31 96 ALA A N 1
ATOM 646 C CA . ALA A 1 96 ? 3.708 6.965 -5.064 1.00 96.31 96 ALA A CA 1
ATOM 647 C C . ALA A 1 96 ? 4.713 6.137 -5.867 1.00 96.31 96 ALA A C 1
ATOM 649 O O . ALA A 1 96 ? 5.898 6.455 -5.894 1.00 96.31 96 ALA A O 1
ATOM 650 N N . VAL A 1 97 ? 4.266 5.059 -6.502 1.00 96.94 97 VAL A N 1
ATOM 651 C CA . VAL A 1 97 ? 5.144 4.112 -7.189 1.00 96.94 97 VAL A CA 1
ATOM 652 C C . VAL A 1 97 ? 4.556 3.658 -8.516 1.00 96.94 97 VAL A C 1
ATOM 654 O O . VAL A 1 97 ? 3.338 3.607 -8.686 1.00 96.94 97 VAL A O 1
ATOM 657 N N . ARG A 1 98 ? 5.427 3.265 -9.440 1.00 96.88 98 ARG A N 1
ATOM 658 C CA . ARG A 1 98 ? 5.081 2.554 -10.668 1.00 96.88 98 ARG A CA 1
ATOM 659 C C . ARG A 1 98 ? 5.432 1.085 -10.527 1.00 96.88 98 ARG A C 1
ATOM 661 O O . ARG A 1 98 ? 6.535 0.756 -10.096 1.00 96.88 98 ARG A O 1
ATOM 668 N N . VAL A 1 99 ? 4.523 0.205 -10.923 1.00 96.00 99 VAL A N 1
ATOM 669 C CA . VAL A 1 99 ? 4.802 -1.230 -11.009 1.00 96.00 99 VAL A CA 1
ATOM 670 C C . VAL A 1 99 ? 5.762 -1.520 -12.160 1.00 96.00 99 VAL A C 1
ATOM 672 O O . VAL A 1 99 ? 5.491 -1.156 -13.300 1.00 96.00 99 VAL A O 1
ATOM 675 N N . GLU A 1 100 ? 6.843 -2.237 -11.872 1.00 93.75 100 GLU A N 1
ATOM 676 C CA . GLU A 1 100 ? 7.792 -2.739 -12.875 1.00 93.75 100 GLU A CA 1
ATOM 677 C C . GLU A 1 100 ? 7.521 -4.209 -13.222 1.00 93.75 100 GLU A C 1
ATOM 679 O O . GLU A 1 100 ? 7.722 -4.634 -14.356 1.00 93.75 100 GLU A O 1
ATOM 684 N N . GLY A 1 101 ? 7.023 -4.993 -12.262 1.00 91.00 101 GLY A N 1
ATOM 685 C CA . GLY A 1 101 ? 6.701 -6.403 -12.471 1.00 91.00 101 GLY A CA 1
ATOM 686 C C . GLY A 1 101 ? 6.841 -7.232 -11.201 1.00 91.00 101 GLY A C 1
ATOM 687 O O . GLY A 1 101 ? 6.612 -6.746 -10.093 1.00 91.00 101 GLY A O 1
ATOM 688 N N . ALA A 1 102 ? 7.220 -8.498 -11.357 1.00 89.19 102 ALA A N 1
ATOM 689 C CA . ALA A 1 102 ? 7.432 -9.431 -10.254 1.00 89.19 102 ALA A CA 1
ATOM 690 C C . ALA A 1 102 ? 8.866 -9.960 -10.235 1.00 89.19 102 ALA A C 1
ATOM 692 O O . ALA A 1 102 ? 9.476 -10.173 -11.280 1.00 89.19 102 ALA A O 1
ATOM 693 N N . ALA A 1 103 ? 9.351 -10.272 -9.036 1.00 85.06 103 ALA A N 1
ATOM 694 C CA . ALA A 1 103 ? 10.496 -11.149 -8.844 1.00 85.06 103 ALA A CA 1
ATOM 695 C C . ALA A 1 103 ? 10.217 -12.121 -7.700 1.00 85.06 103 ALA A C 1
ATOM 697 O O . ALA A 1 103 ? 10.108 -11.717 -6.543 1.00 85.06 103 ALA A O 1
ATOM 698 N N . GLY A 1 104 ? 10.075 -13.406 -8.030 1.00 81.88 104 GLY A N 1
ATOM 699 C CA . GLY A 1 104 ? 9.628 -14.411 -7.067 1.00 81.88 104 GLY A CA 1
ATOM 700 C C . GLY A 1 104 ? 8.246 -14.065 -6.502 1.00 81.88 104 GLY A C 1
ATOM 701 O O . GLY A 1 104 ? 7.273 -13.930 -7.242 1.00 81.88 104 GLY A O 1
ATOM 702 N N . ASP A 1 105 ? 8.161 -13.920 -5.183 1.00 79.25 105 ASP A N 1
ATOM 703 C CA . ASP A 1 105 ? 6.964 -13.517 -4.440 1.00 79.25 105 ASP A CA 1
ATOM 704 C C . ASP A 1 105 ? 6.915 -12.007 -4.132 1.00 79.25 105 ASP A C 1
ATOM 706 O O . ASP A 1 105 ? 6.076 -11.560 -3.345 1.00 79.25 105 ASP A O 1
ATOM 710 N N . HIS A 1 106 ? 7.803 -11.216 -4.737 1.00 88.00 106 HIS A N 1
ATOM 711 C CA . HIS A 1 106 ? 7.885 -9.770 -4.553 1.00 88.00 106 HIS A CA 1
ATOM 712 C C . HIS A 1 106 ? 7.272 -9.022 -5.733 1.00 88.00 106 HIS A C 1
ATOM 714 O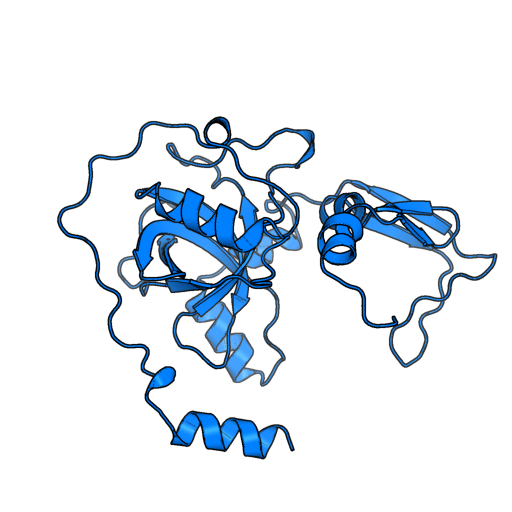 O . HIS A 1 106 ? 7.447 -9.397 -6.894 1.00 88.00 106 HIS A O 1
ATOM 720 N N . LEU A 1 107 ? 6.599 -7.918 -5.419 1.00 94.19 107 LEU A N 1
ATOM 721 C CA . LEU A 1 107 ? 6.199 -6.913 -6.395 1.00 94.19 107 LEU A CA 1
ATOM 722 C C . LEU A 1 107 ? 7.322 -5.874 -6.499 1.00 94.19 107 LEU A C 1
ATOM 724 O O . LEU A 1 107 ? 7.742 -5.312 -5.489 1.00 94.19 107 LEU A O 1
ATOM 728 N N . LEU A 1 108 ? 7.820 -5.650 -7.711 1.00 94.75 108 LEU A N 1
ATOM 729 C CA . LEU A 1 108 ? 8.877 -4.686 -7.992 1.00 94.75 108 LEU A CA 1
ATOM 730 C C . LEU A 1 108 ? 8.266 -3.358 -8.416 1.00 94.75 108 LEU A C 1
ATOM 732 O O . LEU A 1 108 ? 7.407 -3.325 -9.302 1.00 94.75 108 LEU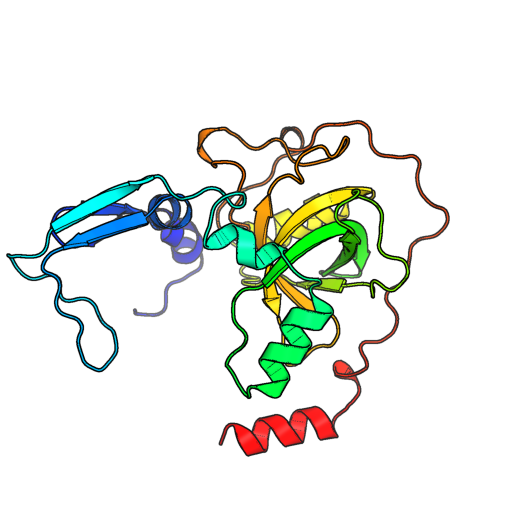 A O 1
ATOM 736 N N . VAL A 1 109 ? 8.714 -2.274 -7.788 1.00 95.50 109 VAL A N 1
ATOM 737 C CA . VAL A 1 109 ? 8.218 -0.927 -8.068 1.00 95.50 109 VAL A CA 1
ATOM 738 C C . VAL A 1 109 ? 9.346 0.100 -8.070 1.00 95.50 109 VAL A C 1
ATOM 740 O O . VAL A 1 109 ? 10.391 -0.116 -7.456 1.00 95.50 109 VAL A O 1
ATOM 743 N N . ARG A 1 110 ? 9.129 1.238 -8.725 1.00 94.56 110 ARG A N 1
ATOM 744 C CA . ARG A 1 110 ? 9.985 2.427 -8.600 1.00 94.56 110 ARG A CA 1
ATOM 745 C C . ARG A 1 110 ? 9.169 3.614 -8.135 1.00 94.56 110 ARG A C 1
ATOM 747 O O . ARG A 1 110 ? 8.017 3.759 -8.531 1.00 94.56 110 ARG A O 1
ATOM 754 N N . GLU A 1 111 ? 9.764 4.443 -7.292 1.00 94.56 111 GLU A N 1
ATOM 755 C CA . GLU A 1 111 ? 9.111 5.646 -6.788 1.00 94.56 111 GLU A CA 1
ATOM 756 C C . GLU A 1 111 ? 8.882 6.675 -7.905 1.00 94.56 111 GLU A C 1
ATOM 758 O O . GLU A 1 111 ? 9.731 6.884 -8.779 1.00 94.56 111 GLU A O 1
ATOM 763 N N . LEU A 1 112 ? 7.705 7.296 -7.871 1.00 93.94 112 LEU A N 1
ATOM 764 C CA . LEU A 1 112 ? 7.293 8.360 -8.771 1.00 93.94 112 LEU A CA 1
ATOM 765 C C . LEU A 1 112 ? 7.634 9.726 -8.171 1.00 93.94 112 LEU A C 1
ATOM 767 O O . LEU A 1 112 ? 7.497 9.938 -6.966 1.00 93.94 112 LEU A O 1
ATOM 771 N N . SER A 1 113 ? 8.030 10.677 -9.010 1.00 90.69 113 SER A N 1
ATOM 772 C CA . SER A 1 113 ? 8.034 12.097 -8.662 1.00 90.69 113 SER A CA 1
ATOM 773 C C . SER A 1 113 ? 6.607 12.666 -8.659 1.00 90.69 113 SER A C 1
ATOM 775 O O . SER A 1 113 ? 5.684 12.041 -9.191 1.00 90.69 113 SER A O 1
ATOM 777 N N . PRO A 1 114 ? 6.396 13.870 -8.087 1.00 86.25 114 PRO A N 1
ATOM 778 C CA . PRO A 1 114 ? 5.083 14.522 -8.068 1.00 86.25 114 PRO A CA 1
ATOM 779 C C . PRO A 1 114 ? 4.454 14.748 -9.452 1.00 86.25 114 PRO A C 1
ATOM 781 O O . PRO A 1 114 ? 3.238 14.862 -9.556 1.00 86.25 114 PRO A O 1
ATOM 784 N N . ASP A 1 115 ? 5.264 14.795 -10.513 1.00 87.38 115 ASP A N 1
ATOM 785 C CA . ASP A 1 115 ? 4.815 14.903 -11.908 1.00 87.38 115 ASP A CA 1
ATOM 786 C C . ASP A 1 115 ? 4.373 13.559 -12.525 1.00 87.38 115 ASP A C 1
ATOM 788 O O . ASP A 1 115 ? 3.969 13.510 -13.686 1.00 87.38 115 ASP A O 1
ATOM 792 N N . GLY A 1 116 ? 4.437 12.463 -11.762 1.00 86.88 116 GLY A N 1
ATOM 793 C CA . GLY A 1 116 ? 4.027 11.128 -12.191 1.00 86.88 116 GLY A CA 1
ATOM 794 C C . GLY A 1 116 ? 5.067 10.370 -13.018 1.00 86.88 116 GLY A C 1
ATOM 795 O O . GLY A 1 116 ? 4.750 9.294 -13.532 1.00 86.88 116 GLY A O 1
ATOM 796 N N . THR A 1 117 ? 6.294 10.880 -13.148 1.00 91.00 117 THR A N 1
ATOM 797 C CA . THR A 1 117 ? 7.398 10.165 -13.808 1.00 91.00 117 THR A CA 1
ATOM 798 C C . THR A 1 117 ? 8.213 9.346 -12.806 1.00 91.00 117 THR A C 1
ATOM 800 O O . THR A 1 117 ? 8.159 9.577 -11.603 1.00 91.00 117 THR A O 1
ATOM 803 N N . VAL A 1 118 ? 8.937 8.321 -13.269 1.00 90.75 118 VAL A N 1
ATOM 804 C CA . VAL A 1 118 ? 9.849 7.572 -12.389 1.00 90.75 118 VAL A CA 1
ATOM 805 C C . VAL A 1 118 ? 11.037 8.462 -12.058 1.00 90.75 118 VAL A C 1
ATOM 807 O O . VAL A 1 118 ? 11.695 8.961 -12.972 1.00 90.75 118 VAL A O 1
ATOM 810 N N . ARG A 1 119 ? 11.350 8.624 -10.770 1.00 87.56 119 ARG A N 1
ATOM 811 C CA . ARG A 1 119 ? 12.512 9.426 -10.377 1.00 87.56 119 ARG A CA 1
ATOM 812 C C . ARG A 1 119 ? 13.798 8.808 -10.924 1.00 87.56 119 ARG A C 1
ATOM 814 O O . ARG A 1 119 ? 13.997 7.597 -10.830 1.00 87.56 119 ARG A O 1
ATOM 821 N N . ALA A 1 120 ? 14.697 9.646 -11.437 1.00 81.94 120 ALA A N 1
ATOM 822 C CA . ALA A 1 120 ? 15.956 9.205 -12.043 1.00 81.94 120 ALA A CA 1
ATOM 823 C C . ALA A 1 120 ? 16.848 8.392 -11.082 1.00 81.94 120 ALA A C 1
ATOM 825 O O . ALA A 1 120 ? 17.559 7.488 -11.513 1.00 81.94 120 ALA A O 1
ATOM 826 N N . ASP A 1 121 ? 16.782 8.694 -9.785 1.00 80.81 121 ASP A N 1
ATOM 827 C CA . ASP A 1 121 ? 17.548 8.069 -8.707 1.00 80.81 121 ASP A CA 1
ATOM 828 C C . ASP A 1 121 ? 16.753 7.018 -7.914 1.00 80.81 121 ASP A C 1
ATOM 830 O O . ASP A 1 121 ? 17.290 6.438 -6.970 1.00 80.81 121 ASP A O 1
ATOM 834 N N . ALA A 1 122 ? 15.488 6.747 -8.271 1.00 83.50 122 ALA A N 1
ATOM 835 C CA . ALA A 1 122 ? 14.662 5.819 -7.506 1.00 83.50 122 ALA A CA 1
ATOM 836 C C . ALA A 1 122 ? 15.226 4.393 -7.596 1.00 83.50 122 ALA A C 1
ATOM 838 O O . ALA A 1 122 ? 15.232 3.800 -8.688 1.00 83.50 122 ALA A O 1
ATOM 839 N N . PRO A 1 123 ? 15.637 3.785 -6.465 1.00 85.38 123 PRO A N 1
ATOM 840 C CA . PRO A 1 123 ? 16.019 2.387 -6.460 1.00 85.38 123 PRO A CA 1
ATOM 841 C C . PRO A 1 123 ? 14.806 1.517 -6.798 1.00 85.38 123 PRO A C 1
ATOM 843 O O . PRO A 1 123 ? 13.648 1.913 -6.642 1.00 85.38 123 PRO A O 1
ATOM 846 N N . LEU A 1 124 ? 15.077 0.294 -7.247 1.00 89.12 124 LEU A N 1
ATOM 847 C CA . LEU A 1 124 ? 14.026 -0.703 -7.378 1.00 89.12 124 LEU A CA 1
ATOM 848 C C . LEU A 1 124 ? 13.604 -1.159 -5.977 1.00 89.12 124 LEU A C 1
ATOM 850 O O . LEU A 1 124 ? 14.389 -1.780 -5.258 1.00 89.12 124 LEU A O 1
ATOM 854 N N . LEU A 1 125 ? 12.368 -0.850 -5.599 1.00 91.69 125 LEU A N 1
ATOM 855 C CA . LEU A 1 125 ? 11.791 -1.229 -4.318 1.00 91.69 125 LEU A CA 1
ATOM 856 C C . LEU A 1 125 ? 11.097 -2.590 -4.426 1.00 91.69 125 LEU A C 1
ATOM 858 O O . LEU A 1 125 ? 10.394 -2.884 -5.396 1.00 91.69 125 LEU A O 1
ATOM 862 N N . ARG A 1 126 ? 11.263 -3.412 -3.390 1.00 93.81 126 ARG A N 1
ATOM 863 C CA . ARG A 1 126 ? 10.593 -4.703 -3.226 1.00 93.81 126 ARG A CA 1
ATOM 864 C C . ARG A 1 126 ? 9.420 -4.558 -2.275 1.00 93.81 126 ARG A C 1
ATOM 866 O O . ARG A 1 126 ? 9.596 -4.285 -1.089 1.00 93.81 126 ARG A O 1
ATOM 873 N N . LEU A 1 127 ? 8.223 -4.816 -2.780 1.00 95.25 127 LEU A N 1
ATOM 874 C CA . LEU A 1 127 ? 7.023 -4.921 -1.968 1.00 95.25 127 LEU A CA 1
ATOM 875 C C . LEU A 1 127 ? 6.801 -6.386 -1.585 1.00 95.25 127 LEU A C 1
ATOM 877 O O . LEU A 1 127 ? 6.540 -7.235 -2.444 1.00 95.25 127 LEU A O 1
ATOM 881 N N . ARG A 1 128 ? 6.917 -6.683 -0.286 1.00 94.06 128 ARG A N 1
ATOM 882 C CA . ARG A 1 128 ? 6.753 -8.031 0.285 1.00 94.06 128 ARG A CA 1
ATOM 883 C C . ARG A 1 128 ? 5.468 -8.120 1.092 1.00 94.06 128 ARG A C 1
ATOM 885 O O . ARG A 1 128 ? 5.190 -7.178 1.826 1.00 94.06 128 ARG A O 1
ATOM 892 N N . PRO A 1 129 ? 4.726 -9.242 1.068 1.00 92.06 129 PRO A N 1
ATOM 893 C CA . PRO A 1 129 ? 3.516 -9.350 1.867 1.00 92.06 129 PRO A CA 1
ATOM 894 C C . PRO A 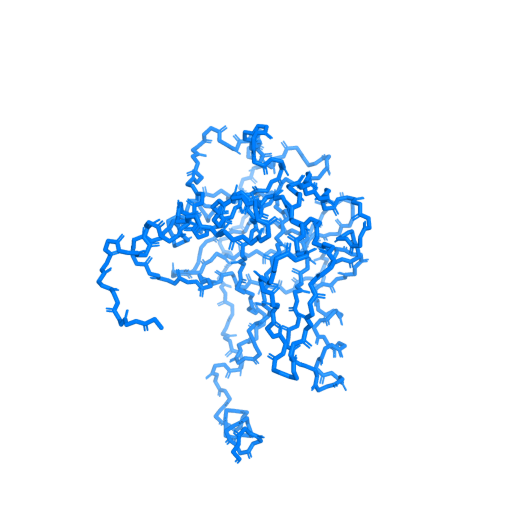1 129 ? 3.770 -9.018 3.343 1.00 92.06 129 PRO A C 1
ATOM 896 O O . PRO A 1 129 ? 4.592 -9.666 3.995 1.00 92.06 129 PRO A O 1
ATOM 899 N N . ALA A 1 130 ? 3.048 -8.036 3.891 1.00 89.38 130 ALA A N 1
ATOM 900 C CA . ALA A 1 130 ? 3.144 -7.722 5.318 1.00 89.38 130 ALA A CA 1
ATOM 901 C C . ALA A 1 130 ? 2.645 -8.898 6.174 1.00 89.38 130 ALA A C 1
ATOM 903 O O . ALA A 1 130 ? 3.207 -9.201 7.226 1.00 89.38 130 ALA A O 1
ATOM 904 N N . HIS A 1 131 ? 1.621 -9.598 5.674 1.00 82.94 131 HIS A N 1
ATOM 905 C CA . HIS A 1 131 ? 1.001 -10.752 6.316 1.00 82.94 131 HIS A CA 1
ATOM 906 C C . HIS A 1 131 ? 0.805 -11.885 5.290 1.00 82.94 131 HIS A C 1
ATOM 908 O O . HIS A 1 131 ? -0.254 -11.963 4.665 1.00 82.94 131 HIS A O 1
ATOM 914 N N . PRO A 1 132 ? 1.797 -12.777 5.089 1.00 78.38 132 PRO A N 1
ATOM 915 C CA . PRO A 1 132 ? 1.776 -13.814 4.046 1.00 78.38 132 PRO A CA 1
ATOM 916 C C . PRO A 1 132 ? 0.841 -15.004 4.345 1.00 78.38 132 PRO A C 1
ATOM 918 O O . PRO A 1 132 ? 1.034 -16.102 3.827 1.00 78.38 132 PRO A O 1
ATOM 921 N N . HIS A 1 133 ? -0.178 -14.824 5.184 1.00 81.56 133 HIS A N 1
ATOM 922 C CA . HIS A 1 133 ? -1.085 -15.906 5.551 1.00 81.56 133 HIS A CA 1
ATOM 923 C C . HIS A 1 133 ? -1.945 -16.313 4.335 1.00 81.56 133 HIS A C 1
ATOM 925 O O . HIS A 1 133 ? -2.577 -15.438 3.740 1.00 81.56 133 HIS A O 1
ATOM 931 N N . PRO A 1 134 ? -2.041 -17.611 3.976 1.00 81.06 134 PRO A N 1
ATOM 932 C CA . PRO A 1 134 ? -2.680 -18.065 2.728 1.00 81.06 134 PRO A CA 1
ATOM 933 C C . PRO A 1 134 ? -4.165 -17.702 2.631 1.00 81.06 134 PRO A C 1
ATOM 935 O O . PRO A 1 134 ? -4.737 -17.605 1.548 1.00 81.06 134 PRO A O 1
ATOM 938 N N . GLU A 1 135 ? -4.800 -17.496 3.779 1.00 80.31 135 GLU A N 1
ATOM 939 C CA . GLU A 1 135 ? -6.205 -17.120 3.843 1.00 80.31 135 GLU A CA 1
ATOM 940 C C . GLU A 1 135 ? -6.459 -15.615 3.631 1.00 80.31 135 GLU A C 1
ATOM 942 O O . GLU A 1 135 ? -7.597 -15.255 3.317 1.00 80.31 135 GLU A O 1
ATOM 947 N N . LEU A 1 136 ? -5.437 -14.762 3.779 1.00 85.31 136 LEU A N 1
ATOM 948 C CA . LEU A 1 136 ? -5.519 -13.316 3.552 1.00 85.31 136 LEU A CA 1
ATOM 949 C C . LEU A 1 136 ? -5.313 -12.979 2.071 1.00 85.31 136 LEU A C 1
ATOM 951 O O . LEU A 1 136 ? -4.656 -13.708 1.328 1.00 85.31 136 LEU A O 1
ATOM 955 N N . ALA A 1 137 ? -5.858 -11.845 1.632 1.00 89.75 137 ALA A N 1
ATOM 956 C CA . ALA A 1 137 ? -5.794 -11.429 0.230 1.00 89.75 137 ALA A CA 1
ATOM 957 C C . ALA A 1 137 ? -4.396 -10.940 -0.200 1.00 89.75 137 ALA A C 1
ATOM 959 O O . ALA A 1 137 ? -4.115 -10.844 -1.394 1.00 89.75 137 ALA A O 1
ATOM 960 N N . HIS A 1 138 ? -3.504 -10.698 0.759 1.00 90.88 138 HIS A N 1
ATOM 961 C CA . HIS A 1 138 ? -2.258 -9.956 0.585 1.00 90.88 138 HIS A CA 1
ATOM 962 C C . HIS A 1 138 ? -1.375 -10.468 -0.553 1.00 90.88 138 HIS A C 1
ATOM 964 O O . HIS A 1 138 ? -1.095 -9.744 -1.508 1.00 90.88 138 HIS A O 1
ATOM 970 N N . THR A 1 139 ? -0.971 -11.736 -0.496 1.00 92.25 139 THR A N 1
ATOM 971 C CA . THR A 1 139 ? -0.093 -12.324 -1.514 1.00 92.25 139 THR A CA 1
ATOM 972 C C . THR A 1 139 ? -0.782 -12.399 -2.879 1.00 92.25 139 THR A C 1
ATOM 974 O O . THR A 1 139 ? -0.146 -12.176 -3.907 1.00 92.25 139 THR A O 1
ATOM 977 N N . ALA A 1 140 ? -2.090 -12.677 -2.915 1.00 92.62 140 ALA A N 1
ATOM 978 C CA . ALA A 1 140 ? -2.853 -12.713 -4.163 1.00 92.62 140 ALA A CA 1
ATOM 979 C C . ALA A 1 140 ? -2.960 -11.321 -4.809 1.00 92.62 140 ALA A C 1
ATOM 981 O O . ALA A 1 140 ? -2.810 -11.194 -6.024 1.00 92.62 140 ALA A O 1
ATOM 982 N N . ASN A 1 141 ? -3.154 -10.278 -4.000 1.00 95.25 141 ASN A N 1
ATOM 983 C CA . ASN A 1 141 ? -3.186 -8.892 -4.451 1.00 95.25 141 ASN A CA 1
ATOM 984 C C . ASN A 1 141 ? -1.835 -8.457 -5.023 1.00 95.25 141 ASN A C 1
ATOM 986 O O . ASN A 1 141 ? -1.805 -7.928 -6.131 1.00 95.25 141 ASN A O 1
ATOM 990 N N . LEU A 1 142 ? -0.720 -8.731 -4.334 1.00 94.44 142 LEU A N 1
ATOM 991 C CA . LEU A 1 142 ? 0.610 -8.374 -4.845 1.00 94.44 142 LEU A CA 1
ATOM 992 C C . LEU A 1 142 ? 0.928 -9.081 -6.167 1.00 94.44 142 LEU A C 1
ATOM 994 O O . LEU A 1 142 ? 1.401 -8.435 -7.097 1.00 94.44 142 LEU A O 1
ATOM 998 N N . ARG A 1 143 ? 0.585 -10.370 -6.302 1.00 92.81 143 ARG A N 1
ATOM 999 C CA . ARG A 1 143 ? 0.716 -11.093 -7.581 1.00 92.81 143 ARG A CA 1
ATOM 1000 C C . ARG A 1 143 ? -0.127 -10.467 -8.689 1.00 92.81 143 ARG A C 1
ATOM 1002 O O . ARG A 1 143 ? 0.340 -10.339 -9.816 1.00 92.81 143 ARG A O 1
ATOM 1009 N N . ARG A 1 144 ? -1.364 -10.064 -8.381 1.00 93.69 144 ARG A N 1
ATOM 1010 C CA . ARG A 1 144 ? -2.243 -9.398 -9.352 1.00 93.69 144 ARG A CA 1
ATOM 1011 C C . ARG A 1 144 ? -1.664 -8.059 -9.802 1.00 93.69 144 ARG A C 1
ATOM 1013 O O . ARG A 1 144 ? -1.698 -7.773 -10.994 1.00 93.69 144 ARG A O 1
ATOM 1020 N N . LEU A 1 145 ? -1.164 -7.257 -8.866 1.00 95.38 145 LEU A N 1
ATOM 1021 C CA . LEU A 1 145 ? -0.534 -5.971 -9.160 1.00 95.38 145 LEU A CA 1
ATOM 1022 C C . LEU A 1 145 ? 0.739 -6.160 -9.992 1.00 95.38 145 LEU A C 1
ATOM 1024 O O . LEU A 1 145 ? 0.922 -5.442 -10.963 1.00 95.38 145 LEU A O 1
ATOM 1028 N N . ALA A 1 146 ? 1.556 -7.175 -9.695 1.00 92.56 146 ALA A N 1
ATOM 1029 C CA . ALA A 1 146 ? 2.770 -7.481 -10.455 1.00 92.56 146 ALA A CA 1
ATOM 1030 C C . ALA A 1 146 ? 2.505 -7.832 -11.928 1.00 92.56 146 ALA A C 1
ATOM 1032 O O . ALA A 1 146 ? 3.343 -7.569 -12.785 1.00 92.56 146 ALA A O 1
ATOM 1033 N N . GLY A 1 147 ? 1.321 -8.366 -12.241 1.00 91.38 147 GLY A N 1
ATOM 1034 C CA . GLY A 1 147 ? 0.858 -8.580 -13.615 1.00 91.38 147 GLY A CA 1
ATOM 1035 C C . GLY A 1 147 ? 0.401 -7.308 -14.341 1.00 91.38 147 GLY A C 1
ATOM 1036 O O . GLY A 1 147 ? -0.186 -7.408 -15.415 1.00 91.38 147 GLY A O 1
ATOM 1037 N N . ARG A 1 148 ? 0.609 -6.119 -13.759 1.00 93.62 148 ARG A N 1
ATOM 1038 C CA . ARG A 1 148 ? 0.228 -4.818 -14.325 1.00 93.62 148 ARG A CA 1
ATOM 1039 C C . ARG A 1 148 ? 1.424 -3.847 -14.381 1.00 93.62 148 ARG A C 1
ATOM 1041 O O . ARG A 1 148 ? 1.364 -2.805 -13.729 1.00 93.62 148 ARG A O 1
ATOM 1048 N N . PRO A 1 149 ? 2.498 -4.139 -15.143 1.00 93.38 149 PRO A N 1
ATOM 1049 C CA . PRO A 1 149 ? 3.576 -3.174 -15.366 1.00 93.38 149 PRO A CA 1
ATOM 1050 C C . PRO A 1 149 ? 3.051 -1.815 -15.842 1.00 93.38 149 PRO A C 1
ATOM 1052 O O . PRO A 1 149 ? 2.066 -1.739 -16.577 1.00 93.38 149 PRO A O 1
ATOM 1055 N N . GLY A 1 150 ? 3.688 -0.740 -15.385 1.00 93.94 150 GLY A N 1
ATOM 1056 C CA . GLY A 1 150 ? 3.284 0.639 -15.647 1.00 93.94 150 GLY A CA 1
ATOM 1057 C C . GLY A 1 150 ? 2.192 1.182 -14.722 1.00 93.94 150 GLY A C 1
ATOM 1058 O O . GLY A 1 150 ? 1.960 2.386 -14.737 1.00 93.94 150 GLY A O 1
ATOM 1059 N N . LEU A 1 151 ? 1.534 0.343 -13.910 1.00 96.44 151 LEU A N 1
ATOM 1060 C CA . LEU A 1 151 ? 0.457 0.780 -13.017 1.00 96.44 151 LEU A CA 1
ATOM 1061 C C . LEU A 1 151 ? 0.995 1.725 -11.940 1.00 96.44 151 LEU A C 1
ATOM 1063 O O . LEU A 1 151 ? 1.876 1.343 -11.168 1.00 96.44 151 LEU A O 1
ATOM 1067 N N . ALA A 1 152 ? 0.440 2.933 -11.868 1.00 96.94 152 ALA A N 1
ATOM 1068 C CA . ALA A 1 152 ? 0.757 3.898 -10.826 1.00 96.94 152 ALA A CA 1
ATOM 1069 C C . ALA A 1 152 ? -0.096 3.632 -9.578 1.00 96.94 152 ALA A C 1
ATOM 1071 O O . ALA A 1 152 ? -1.321 3.512 -9.668 1.00 96.94 152 ALA A O 1
ATOM 1072 N N . LEU A 1 153 ? 0.538 3.553 -8.410 1.00 97.38 153 LEU A N 1
ATOM 1073 C CA . LEU A 1 153 ? -0.087 3.245 -7.124 1.00 97.38 153 LEU A CA 1
ATOM 1074 C C . LEU A 1 153 ? 0.428 4.189 -6.041 1.00 97.38 153 LEU A C 1
ATOM 1076 O O . LEU A 1 153 ? 1.629 4.409 -5.938 1.00 97.38 153 LEU A O 1
ATOM 1080 N N . ARG A 1 154 ? -0.455 4.675 -5.170 1.00 97.12 154 ARG A N 1
ATOM 1081 C CA . ARG A 1 154 ? -0.035 5.114 -3.835 1.00 97.12 154 ARG A CA 1
ATOM 1082 C C . ARG A 1 154 ? 0.049 3.895 -2.932 1.00 97.12 154 ARG A C 1
ATOM 1084 O O . ARG A 1 154 ? -0.848 3.053 -2.960 1.00 97.12 154 ARG A O 1
ATOM 1091 N N . VAL A 1 155 ? 1.098 3.807 -2.129 1.00 97.50 155 VAL A N 1
ATOM 1092 C CA . VAL A 1 155 ? 1.343 2.711 -1.193 1.00 97.50 155 VAL A CA 1
ATOM 1093 C C . VAL A 1 155 ? 1.549 3.297 0.193 1.00 97.50 155 VAL A C 1
ATOM 1095 O O . VAL A 1 155 ? 2.355 4.204 0.360 1.00 97.50 155 VAL A O 1
ATOM 1098 N N . VAL A 1 156 ? 0.847 2.747 1.183 1.00 96.06 156 VAL A N 1
ATOM 1099 C CA . VAL A 1 156 ? 1.170 2.942 2.600 1.00 96.06 156 VAL A CA 1
ATOM 1100 C C . VAL A 1 156 ? 1.709 1.628 3.134 1.00 96.06 156 VAL A C 1
ATOM 1102 O O . VAL A 1 156 ? 1.050 0.595 3.001 1.00 96.06 156 VAL A O 1
ATOM 1105 N N . GLY A 1 157 ? 2.892 1.643 3.737 1.00 94.94 157 GLY A N 1
ATOM 1106 C CA . GLY A 1 157 ? 3.550 0.436 4.224 1.00 94.94 157 GLY A CA 1
ATOM 1107 C C . GLY A 1 157 ? 4.514 0.690 5.370 1.00 94.94 157 GLY A C 1
ATOM 1108 O O . GLY A 1 157 ? 4.718 1.825 5.788 1.00 94.94 157 GLY A O 1
ATOM 1109 N N . ARG A 1 158 ? 5.109 -0.389 5.875 1.00 93.31 158 ARG A N 1
ATOM 1110 C CA . ARG A 1 158 ? 6.193 -0.337 6.863 1.00 93.31 158 ARG A CA 1
ATOM 1111 C C . ARG A 1 158 ? 7.520 -0.678 6.194 1.00 93.31 158 ARG A C 1
ATOM 1113 O O . ARG A 1 158 ? 7.569 -1.719 5.526 1.00 93.31 158 ARG A O 1
ATOM 1120 N N . PRO A 1 159 ? 8.570 0.144 6.340 1.00 90.94 159 PRO A N 1
ATOM 1121 C CA . PRO A 1 159 ? 9.916 -0.241 5.928 1.00 90.94 159 PRO A CA 1
ATOM 1122 C C . PRO A 1 159 ? 10.331 -1.549 6.612 1.00 90.94 159 PRO A C 1
ATOM 1124 O O . PRO A 1 159 ? 9.963 -1.793 7.761 1.00 90.94 159 PRO A O 1
ATOM 1127 N N . ASP A 1 160 ? 11.054 -2.411 5.901 1.00 88.25 160 ASP A N 1
ATOM 1128 C CA . ASP A 1 160 ? 11.679 -3.595 6.493 1.00 88.25 160 ASP A CA 1
ATOM 1129 C C . ASP A 1 160 ? 13.125 -3.234 6.860 1.00 88.25 160 ASP A C 1
ATOM 1131 O O . ASP A 1 160 ? 13.958 -3.156 5.957 1.00 88.25 160 ASP A O 1
ATOM 1135 N N . PRO A 1 161 ? 13.438 -2.965 8.142 1.00 81.00 161 PRO A N 1
ATOM 1136 C CA . PRO A 1 161 ? 14.779 -2.528 8.523 1.00 81.00 161 PRO A CA 1
ATOM 1137 C C . PRO A 1 161 ? 15.835 -3.596 8.215 1.00 81.00 161 PRO A C 1
ATOM 1139 O O . PRO A 1 161 ? 16.987 -3.247 7.989 1.00 81.00 161 PRO A O 1
ATOM 1142 N N . ASP A 1 162 ? 15.442 -4.875 8.125 1.00 81.88 162 ASP A N 1
ATOM 1143 C CA . ASP A 1 162 ? 16.340 -6.007 7.887 1.00 81.88 162 ASP A CA 1
ATOM 1144 C C . ASP A 1 162 ? 16.625 -6.299 6.408 1.00 81.88 162 ASP A C 1
ATOM 1146 O O . ASP A 1 162 ? 17.277 -7.301 6.077 1.00 81.88 162 ASP A O 1
ATOM 1150 N N . ARG A 1 163 ? 16.093 -5.483 5.491 1.00 83.50 163 ARG A N 1
ATOM 1151 C CA . ARG A 1 163 ? 16.160 -5.713 4.043 1.00 83.50 163 ARG A CA 1
ATOM 1152 C C . ARG A 1 163 ? 16.274 -4.398 3.287 1.00 83.50 163 ARG A C 1
ATOM 1154 O O . ARG A 1 163 ? 15.431 -3.514 3.424 1.00 83.50 163 ARG A O 1
ATOM 1161 N N . ALA A 1 164 ? 17.272 -4.277 2.414 1.00 83.81 164 ALA A N 1
ATOM 1162 C CA . ALA A 1 164 ? 17.453 -3.035 1.676 1.00 83.81 164 ALA A CA 1
ATOM 1163 C C . ALA A 1 164 ? 16.298 -2.839 0.690 1.00 83.81 164 ALA A C 1
ATOM 1165 O O . ALA A 1 164 ? 15.797 -3.802 0.097 1.00 83.81 164 ALA A O 1
ATOM 1166 N N . ALA A 1 165 ? 15.887 -1.582 0.500 1.00 87.94 165 ALA A N 1
ATOM 1167 C CA . ALA A 1 165 ? 14.881 -1.203 -0.492 1.00 87.94 165 ALA A CA 1
ATOM 1168 C C . ALA A 1 165 ? 13.597 -2.056 -0.408 1.00 87.94 165 ALA A C 1
ATOM 1170 O O . ALA A 1 165 ? 13.004 -2.406 -1.428 1.00 87.94 165 ALA A O 1
ATOM 1171 N N . THR A 1 166 ? 13.187 -2.441 0.805 1.00 91.50 166 THR A N 1
ATOM 1172 C CA . THR A 1 166 ? 12.057 -3.343 1.026 1.00 91.50 166 THR A CA 1
ATOM 1173 C C . THR A 1 166 ? 10.982 -2.670 1.866 1.00 91.50 166 THR A C 1
ATOM 1175 O O . THR A 1 166 ? 11.242 -2.128 2.938 1.00 91.50 166 THR A O 1
ATOM 1178 N N . LEU A 1 167 ? 9.746 -2.741 1.376 1.00 93.62 167 LEU A N 1
ATOM 1179 C CA . LEU A 1 167 ? 8.563 -2.205 2.034 1.00 93.62 167 LEU A CA 1
ATOM 1180 C C . LEU A 1 167 ? 7.529 -3.323 2.196 1.00 93.62 167 LEU A C 1
ATOM 1182 O O . LEU A 1 167 ? 7.306 -4.139 1.298 1.00 93.62 167 LEU A O 1
ATOM 1186 N N . ARG A 1 168 ? 6.870 -3.353 3.350 1.00 94.81 168 ARG A N 1
ATOM 1187 C CA . ARG A 1 168 ? 5.724 -4.217 3.637 1.00 94.81 168 ARG A CA 1
ATOM 1188 C C . ARG A 1 168 ? 4.458 -3.384 3.455 1.00 94.81 168 ARG A C 1
ATOM 1190 O O . ARG A 1 168 ? 4.073 -2.682 4.395 1.00 94.81 168 ARG A O 1
ATOM 1197 N N . PRO A 1 169 ? 3.843 -3.379 2.258 1.00 95.88 169 PRO A N 1
ATOM 1198 C CA . PRO A 1 169 ? 2.686 -2.545 1.998 1.00 95.88 169 PRO A CA 1
ATOM 1199 C C . PRO A 1 169 ? 1.516 -3.038 2.849 1.00 95.88 169 PRO A C 1
ATOM 1201 O O . PRO A 1 169 ? 1.334 -4.235 3.029 1.00 95.88 169 PRO A O 1
ATOM 1204 N N . LEU A 1 170 ? 0.732 -2.120 3.393 1.00 94.69 170 LEU A N 1
ATOM 1205 C CA . LEU A 1 170 ? -0.480 -2.402 4.162 1.00 94.69 170 LEU A CA 1
ATOM 1206 C C . LEU A 1 170 ? -1.717 -2.052 3.341 1.00 94.69 170 LEU A C 1
ATOM 1208 O O . LEU A 1 170 ? -2.676 -2.820 3.308 1.00 94.69 170 LEU A O 1
ATOM 1212 N N . ALA A 1 171 ? -1.666 -0.925 2.634 1.00 95.25 171 ALA A N 1
ATOM 1213 C CA . ALA A 1 171 ? -2.750 -0.451 1.795 1.00 95.25 171 ALA A CA 1
ATOM 1214 C C . ALA A 1 171 ? -2.222 0.154 0.493 1.00 95.25 171 ALA A C 1
ATOM 1216 O O . ALA A 1 171 ? -1.097 0.658 0.435 1.00 95.25 171 ALA A O 1
ATOM 1217 N N . VAL A 1 172 ? -3.061 0.121 -0.541 1.00 97.31 172 VAL A N 1
ATOM 1218 C CA . VAL A 1 172 ? -2.793 0.755 -1.838 1.00 97.31 172 VAL A CA 1
ATOM 1219 C C . VAL A 1 172 ? -3.971 1.604 -2.288 1.00 97.31 172 VAL A C 1
ATOM 1221 O O . VAL A 1 172 ? -5.117 1.298 -1.969 1.00 97.31 172 VAL A O 1
ATOM 1224 N N . GLY A 1 173 ? -3.695 2.649 -3.055 1.00 96.12 173 GLY A N 1
ATOM 1225 C CA . GLY A 1 173 ? -4.699 3.573 -3.572 1.00 96.12 173 GLY A CA 1
ATOM 1226 C C . GLY A 1 173 ? -4.313 4.128 -4.943 1.00 96.12 173 GLY A C 1
ATOM 1227 O O . GLY A 1 173 ? -3.202 3.877 -5.422 1.00 96.12 173 GLY A O 1
ATOM 1228 N N . PRO A 1 174 ? -5.219 4.872 -5.595 1.00 95.69 174 PRO A N 1
ATOM 1229 C CA . PRO A 1 174 ? -4.930 5.519 -6.864 1.00 95.69 174 PRO A CA 1
ATOM 1230 C C . PRO A 1 174 ? -3.905 6.638 -6.694 1.00 95.69 174 PRO A C 1
ATOM 1232 O O . PRO A 1 174 ? -3.862 7.279 -5.643 1.00 95.69 174 PRO A O 1
ATOM 1235 N N . VAL A 1 175 ? -3.121 6.907 -7.736 1.00 94.75 175 VAL A N 1
ATOM 1236 C CA . VAL A 1 175 ? -2.320 8.137 -7.838 1.00 94.75 175 VAL A CA 1
ATOM 1237 C C . VAL A 1 175 ? -3.187 9.210 -8.506 1.00 94.75 175 VAL A C 1
ATOM 1239 O O . VAL A 1 175 ? -3.632 8.988 -9.635 1.00 94.75 175 VAL A O 1
ATOM 1242 N N . PRO A 1 176 ? -3.465 10.352 -7.846 1.00 90.69 176 PRO A N 1
ATOM 1243 C CA . PRO A 1 176 ? -4.251 11.427 -8.447 1.00 90.69 176 PRO A CA 1
ATOM 1244 C C . PRO A 1 176 ? -3.664 11.885 -9.789 1.00 90.69 176 PRO A C 1
ATOM 1246 O O . PRO A 1 176 ? -2.463 12.108 -9.901 1.00 90.69 176 PRO A O 1
ATOM 1249 N N . GLY A 1 177 ? -4.510 12.004 -10.816 1.00 89.62 177 GLY A N 1
ATOM 1250 C CA . GLY A 1 177 ? -4.106 12.458 -12.153 1.00 89.62 177 GLY A CA 1
ATOM 1251 C C . GLY A 1 177 ? -3.369 11.426 -13.019 1.00 89.62 177 GLY A C 1
ATOM 1252 O O . GLY A 1 177 ? -3.141 11.693 -14.197 1.00 89.62 177 GLY A O 1
ATOM 1253 N N . ALA A 1 178 ? -3.032 10.242 -12.497 1.00 92.00 178 ALA A N 1
ATOM 1254 C CA . ALA A 1 178 ? -2.382 9.204 -13.291 1.00 92.00 178 ALA A CA 1
ATOM 1255 C C . ALA A 1 178 ? -3.361 8.548 -14.280 1.00 92.00 178 ALA A C 1
ATOM 1257 O O . ALA A 1 178 ? -4.454 8.121 -13.906 1.00 92.00 178 ALA A O 1
ATOM 1258 N N . ALA A 1 179 ? -2.938 8.409 -15.540 1.00 91.12 179 ALA A N 1
ATOM 1259 C CA . ALA A 1 179 ? -3.759 7.821 -16.602 1.00 91.12 179 ALA A CA 1
ATOM 1260 C C . ALA A 1 179 ? -4.022 6.316 -16.410 1.00 91.12 179 ALA A C 1
ATOM 1262 O O . ALA A 1 179 ? -5.079 5.825 -16.798 1.00 91.12 179 ALA A O 1
ATOM 1263 N N . TYR A 1 180 ? -3.075 5.593 -15.803 1.00 94.56 180 TYR A N 1
ATOM 1264 C CA . TYR A 1 180 ? -3.160 4.156 -15.545 1.00 94.56 180 TYR A CA 1
ATOM 1265 C C . TYR A 1 180 ? -2.961 3.878 -14.051 1.00 94.56 180 TYR A C 1
ATOM 1267 O O . TYR A 1 180 ? -1.838 3.844 -13.543 1.00 94.56 180 TYR A O 1
ATOM 1275 N N . THR A 1 181 ? -4.074 3.734 -13.328 1.00 96.38 181 THR A N 1
ATOM 1276 C CA . THR A 1 181 ? -4.104 3.587 -11.864 1.00 96.38 181 THR A CA 1
ATOM 1277 C C . THR A 1 181 ? -5.332 2.789 -11.397 1.00 96.38 181 THR A C 1
ATOM 1279 O O . THR A 1 181 ? -6.107 2.264 -12.204 1.00 96.38 181 THR A O 1
ATOM 1282 N N . LEU A 1 182 ? -5.491 2.634 -10.081 1.00 96.44 182 LEU A N 1
ATOM 1283 C CA . LEU A 1 182 ? -6.634 1.939 -9.492 1.00 96.44 182 LEU A CA 1
ATOM 1284 C C . LEU A 1 182 ? -7.921 2.767 -9.612 1.00 96.44 182 LEU A C 1
ATOM 1286 O O . LEU A 1 182 ? -7.921 3.979 -9.443 1.00 96.44 182 LEU A O 1
ATOM 1290 N N . ARG A 1 183 ? -9.049 2.089 -9.804 1.00 94.62 183 ARG A N 1
ATOM 1291 C CA . ARG A 1 183 ? -10.392 2.636 -9.609 1.00 94.62 183 ARG A CA 1
ATOM 1292 C C . ARG A 1 183 ? -11.123 1.749 -8.622 1.00 94.62 183 ARG A C 1
ATOM 1294 O O . ARG A 1 183 ? -11.641 0.691 -8.974 1.00 94.62 183 ARG A O 1
ATOM 1301 N N . LEU A 1 184 ? -11.079 2.159 -7.363 1.00 93.19 184 LEU A N 1
ATOM 1302 C CA . LEU A 1 184 ? -11.626 1.379 -6.264 1.00 93.19 184 LEU A CA 1
ATOM 1303 C C . LEU A 1 184 ? -13.122 1.674 -6.080 1.00 93.19 184 LEU A C 1
ATOM 1305 O O . LEU A 1 184 ? -13.583 2.759 -6.445 1.00 93.19 184 LEU A O 1
ATOM 1309 N N . PRO A 1 185 ? -13.891 0.722 -5.528 1.00 91.50 185 PRO A N 1
ATOM 1310 C CA . PRO A 1 185 ? -15.277 0.972 -5.156 1.00 91.50 185 PRO A CA 1
ATOM 1311 C C . PRO A 1 185 ? -15.398 2.174 -4.195 1.00 91.50 185 PRO A C 1
ATOM 1313 O O . PRO A 1 185 ? -14.542 2.324 -3.315 1.00 91.50 185 PRO A O 1
ATOM 1316 N N . PRO A 1 186 ? -16.435 3.027 -4.311 1.00 87.62 186 PRO A N 1
ATOM 1317 C CA . PRO A 1 186 ? -16.601 4.203 -3.448 1.00 87.62 186 PRO A CA 1
ATOM 1318 C C . PRO A 1 186 ? -16.591 3.878 -1.947 1.00 87.62 186 PRO A C 1
ATOM 1320 O O . PRO A 1 186 ? -16.072 4.644 -1.135 1.00 87.62 186 PRO A O 1
ATOM 1323 N N . GLU A 1 187 ? -17.112 2.711 -1.566 1.00 85.06 187 GLU A N 1
ATOM 1324 C CA . GLU A 1 187 ? -17.119 2.205 -0.193 1.00 85.06 187 GLU A CA 1
ATOM 1325 C C . GLU A 1 187 ? -15.711 1.968 0.383 1.00 85.06 187 GLU A C 1
ATOM 1327 O O . GLU A 1 187 ? -15.538 1.929 1.604 1.00 85.06 187 GLU A O 1
ATOM 1332 N N . TRP A 1 188 ? -14.693 1.845 -0.475 1.00 88.38 188 TRP A N 1
ATOM 1333 C CA . TRP A 1 188 ? -13.294 1.680 -0.077 1.00 88.38 188 TRP A CA 1
ATOM 1334 C C . TRP A 1 188 ? -12.571 3.015 0.118 1.00 88.38 188 TRP A C 1
ATOM 1336 O O . TRP A 1 188 ? -11.471 3.028 0.661 1.00 88.38 188 TRP A O 1
ATOM 1346 N N . ARG A 1 189 ? -13.196 4.149 -0.240 1.00 86.75 189 ARG A N 1
ATOM 1347 C CA . ARG A 1 189 ? -12.654 5.505 -0.023 1.00 86.75 189 ARG A CA 1
ATOM 1348 C C . ARG A 1 189 ? -11.223 5.655 -0.556 1.00 86.75 189 ARG A C 1
ATOM 1350 O O . ARG A 1 189 ? -10.324 6.082 0.169 1.00 86.75 189 ARG A O 1
ATOM 1357 N N . ASP A 1 190 ? -11.017 5.223 -1.799 1.00 89.62 190 ASP A N 1
ATOM 1358 C CA . ASP A 1 190 ? -9.742 5.309 -2.524 1.00 89.62 190 ASP A CA 1
ATOM 1359 C C . ASP A 1 190 ? -8.561 4.577 -1.865 1.00 89.62 190 ASP A C 1
ATOM 1361 O O . ASP A 1 190 ? -7.400 4.879 -2.132 1.00 89.62 190 ASP A O 1
ATOM 1365 N N . ARG A 1 191 ? -8.832 3.564 -1.034 1.00 92.00 191 ARG A N 1
ATOM 1366 C CA . ARG A 1 191 ? -7.799 2.703 -0.445 1.00 92.00 191 ARG A CA 1
ATOM 1367 C C . ARG A 1 191 ? -8.269 1.261 -0.314 1.00 92.00 191 ARG A C 1
ATOM 1369 O O . ARG A 1 191 ? -9.335 0.991 0.222 1.00 92.00 191 ARG A O 1
ATOM 1376 N N . ALA A 1 192 ? -7.452 0.328 -0.774 1.00 93.88 192 ALA A N 1
ATOM 1377 C CA . ALA A 1 192 ? -7.637 -1.097 -0.549 1.00 93.88 192 ALA A CA 1
ATOM 1378 C C . ALA A 1 192 ? -6.677 -1.553 0.552 1.00 93.88 192 ALA A C 1
ATOM 1380 O O . ALA A 1 192 ? -5.463 -1.377 0.417 1.00 93.88 192 ALA A O 1
ATOM 1381 N N . ASP A 1 193 ? -7.205 -2.158 1.615 1.00 92.94 193 ASP A N 1
ATOM 1382 C CA . ASP A 1 193 ? -6.401 -2.880 2.601 1.00 92.94 193 ASP A CA 1
ATOM 1383 C C . ASP A 1 193 ? -5.929 -4.190 1.969 1.00 92.94 193 ASP A C 1
ATOM 1385 O O . ASP A 1 193 ? -6.728 -5.065 1.634 1.00 92.94 193 ASP A O 1
ATOM 1389 N N . LEU A 1 194 ? -4.619 -4.351 1.791 1.00 92.62 194 LEU A N 1
ATOM 1390 C CA . LEU A 1 194 ? -4.090 -5.503 1.070 1.00 92.62 194 LEU A CA 1
ATOM 1391 C C . LEU A 1 194 ? -4.346 -6.827 1.796 1.00 92.62 194 LEU A C 1
ATOM 1393 O O . LEU A 1 194 ? -4.378 -7.865 1.139 1.00 92.62 194 LEU A O 1
ATOM 1397 N N . GLY A 1 195 ? -4.511 -6.824 3.120 1.00 89.31 195 GLY A N 1
ATOM 1398 C CA . GLY A 1 195 ? -4.799 -8.022 3.901 1.00 89.31 195 GLY A CA 1
ATOM 1399 C C . GLY A 1 195 ? -6.236 -8.513 3.735 1.00 89.31 195 GLY A C 1
ATOM 1400 O O . GLY A 1 195 ? -6.451 -9.725 3.621 1.00 89.31 195 GLY A O 1
ATOM 1401 N N . TYR A 1 196 ? -7.197 -7.588 3.693 1.00 86.50 196 TYR A N 1
ATOM 1402 C CA . TYR A 1 196 ? -8.626 -7.909 3.758 1.00 86.50 196 TYR A CA 1
ATOM 1403 C C . TYR A 1 196 ? -9.377 -7.714 2.437 1.00 86.50 196 TYR A C 1
ATOM 1405 O O . TYR A 1 196 ? -10.246 -8.525 2.109 1.00 86.50 196 TYR A O 1
ATOM 1413 N N . ASP A 1 197 ? -9.034 -6.692 1.654 1.00 91.31 197 ASP A N 1
ATOM 1414 C CA . ASP A 1 197 ? -9.704 -6.395 0.391 1.00 91.31 197 ASP A CA 1
ATOM 1415 C C . ASP A 1 197 ? -9.165 -7.269 -0.736 1.00 91.31 197 ASP A C 1
ATOM 1417 O O . ASP A 1 197 ? -7.964 -7.489 -0.862 1.00 91.31 197 ASP A O 1
ATOM 1421 N N . ARG A 1 198 ? -10.046 -7.770 -1.605 1.00 93.25 198 ARG A N 1
ATOM 1422 C CA . ARG A 1 198 ? -9.640 -8.539 -2.790 1.00 93.25 198 ARG A CA 1
ATOM 1423 C C . ARG A 1 198 ? -9.677 -7.657 -4.024 1.00 93.25 198 ARG A C 1
ATOM 1425 O O . ARG A 1 198 ? -10.752 -7.344 -4.532 1.00 93.25 198 ARG A O 1
ATOM 1432 N N . LEU A 1 199 ? -8.503 -7.304 -4.543 1.00 94.81 199 LEU A N 1
ATOM 1433 C CA . LEU A 1 199 ? -8.401 -6.582 -5.805 1.00 94.81 199 LEU A CA 1
ATOM 1434 C C . LEU A 1 199 ? -8.894 -7.457 -6.961 1.00 94.81 199 LEU A C 1
ATOM 1436 O O . LEU A 1 199 ? -8.551 -8.639 -7.068 1.00 94.81 199 LEU A O 1
ATOM 1440 N N . GLN A 1 200 ? -9.670 -6.850 -7.854 1.00 93.31 200 GLN A N 1
ATOM 1441 C CA . GLN A 1 200 ? -10.214 -7.479 -9.053 1.00 93.31 200 GLN A CA 1
ATOM 1442 C C . GLN A 1 200 ? -9.666 -6.800 -10.306 1.00 93.31 200 GLN A C 1
ATOM 1444 O O . GLN A 1 200 ? -9.172 -5.677 -10.255 1.00 93.31 200 GLN A O 1
ATOM 1449 N N . GLY A 1 201 ? -9.762 -7.478 -11.453 1.00 87.12 201 GLY A N 1
ATOM 1450 C CA . GLY A 1 201 ? -9.310 -6.921 -12.733 1.00 87.12 201 GLY A CA 1
ATOM 1451 C C . GLY A 1 201 ? -10.003 -5.604 -13.099 1.00 87.12 201 GLY A C 1
ATOM 1452 O O . GLY A 1 201 ? -9.341 -4.707 -13.604 1.00 87.12 201 GLY A O 1
ATOM 1453 N N . GLY A 1 202 ? -11.293 -5.467 -12.771 1.00 88.88 202 GLY A N 1
ATOM 1454 C CA . GLY A 1 202 ? -12.071 -4.244 -13.004 1.00 88.88 202 GLY A CA 1
ATOM 1455 C C . GLY A 1 202 ? -11.729 -3.073 -12.078 1.00 88.88 202 GLY A C 1
ATOM 1456 O O . GLY A 1 202 ? -12.248 -1.983 -12.280 1.00 88.88 202 GLY A O 1
ATOM 1457 N N . HIS A 1 203 ? -10.861 -3.273 -11.079 1.00 94.31 203 HIS A N 1
ATOM 1458 C CA . HIS A 1 203 ? -10.367 -2.190 -10.222 1.00 94.31 203 HIS A CA 1
ATOM 1459 C C . HIS A 1 203 ? -9.154 -1.472 -10.826 1.00 94.31 203 HIS A C 1
ATOM 1461 O O . HIS A 1 203 ? -8.568 -0.619 -10.169 1.00 94.31 203 HIS A O 1
ATOM 1467 N N . VAL A 1 204 ? -8.729 -1.839 -12.035 1.00 88.56 204 VAL A N 1
ATOM 1468 C CA . VAL A 1 204 ? -7.648 -1.177 -12.768 1.00 88.56 204 VAL A CA 1
ATOM 1469 C C . VAL A 1 204 ? -8.262 -0.492 -13.981 1.00 88.56 204 VAL A C 1
ATOM 1471 O O . VAL A 1 204 ? -9.001 -1.126 -14.733 1.00 88.56 204 VAL A O 1
ATOM 1474 N N . THR A 1 205 ? -7.952 0.786 -14.173 1.00 83.50 205 THR A N 1
ATOM 1475 C CA . THR A 1 205 ? -8.438 1.579 -15.308 1.00 83.50 205 THR A CA 1
ATOM 1476 C C . THR A 1 205 ? -7.300 2.302 -16.000 1.00 83.50 205 THR A C 1
ATOM 1478 O O . THR A 1 205 ? -6.278 2.589 -15.379 1.00 83.50 205 THR A O 1
ATOM 1481 N N . GLY A 1 206 ? -7.519 2.632 -17.269 1.00 80.88 206 GLY A N 1
ATOM 1482 C CA . GLY A 1 206 ? -6.510 3.216 -18.139 1.00 80.88 206 GLY A CA 1
ATOM 1483 C C . GLY A 1 206 ? -5.891 2.177 -19.060 1.00 80.88 206 GLY A C 1
ATOM 1484 O O . GLY A 1 206 ? -5.983 0.969 -18.823 1.00 80.88 206 GLY A O 1
ATOM 1485 N N . GLU A 1 207 ? -5.281 2.665 -20.127 1.00 78.00 207 GLU A N 1
ATOM 1486 C CA . GLU A 1 207 ? -4.521 1.831 -21.042 1.00 78.00 207 GLU A CA 1
ATOM 1487 C C . GLU A 1 207 ? -3.126 1.600 -20.4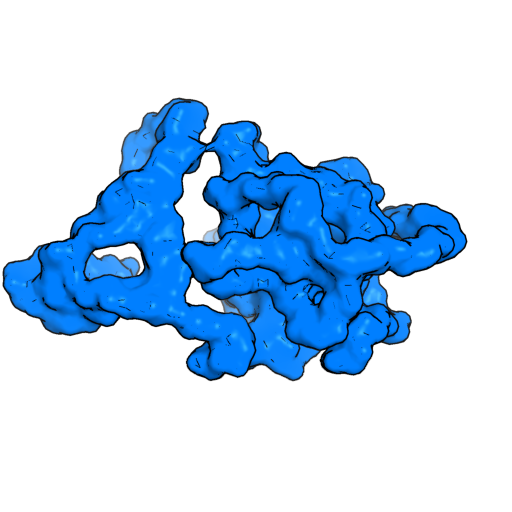63 1.00 78.00 207 GLU A C 1
ATOM 1489 O O . GLU A 1 207 ? -2.477 2.533 -19.984 1.00 78.00 207 GLU A O 1
ATOM 1494 N N . ALA A 1 208 ? -2.685 0.341 -20.462 1.00 79.62 208 ALA A N 1
ATOM 1495 C CA . ALA A 1 208 ? -1.328 0.033 -20.048 1.00 79.62 208 ALA A CA 1
ATOM 1496 C C . ALA A 1 208 ? -0.360 0.729 -21.018 1.00 79.62 208 ALA A C 1
ATOM 1498 O O . ALA A 1 208 ? -0.552 0.629 -22.233 1.00 79.62 208 ALA A O 1
ATOM 1499 N N . PRO A 1 209 ? 0.671 1.425 -20.515 1.00 78.00 209 PRO A N 1
ATOM 1500 C CA . PRO A 1 209 ? 1.678 2.000 -21.389 1.00 78.00 209 PRO A CA 1
ATOM 1501 C C . PRO A 1 209 ? 2.360 0.890 -22.195 1.00 78.00 209 PRO A C 1
ATOM 1503 O O . PRO A 1 209 ? 2.416 -0.265 -21.758 1.00 78.00 209 PRO A O 1
ATOM 1506 N N . ALA A 1 210 ? 2.892 1.245 -23.367 1.00 70.62 210 ALA A N 1
ATOM 1507 C CA . ALA A 1 210 ? 3.665 0.311 -24.176 1.00 70.62 210 ALA A CA 1
ATOM 1508 C C . ALA A 1 210 ? 4.763 -0.346 -23.314 1.00 70.62 210 ALA A C 1
ATOM 1510 O O . ALA A 1 210 ? 5.384 0.342 -22.495 1.00 70.62 210 ALA A O 1
ATOM 1511 N N . PRO A 1 211 ? 4.988 -1.664 -23.458 1.00 62.53 211 PRO A N 1
ATOM 1512 C CA . PRO A 1 211 ? 5.975 -2.367 -22.654 1.00 62.53 211 PRO A CA 1
ATOM 1513 C C . PRO A 1 211 ? 7.347 -1.712 -22.836 1.00 62.53 211 PRO A C 1
ATOM 1515 O O . PRO A 1 211 ? 7.816 -1.531 -23.960 1.00 62.53 211 PRO A O 1
ATOM 1518 N N . ALA A 1 212 ? 7.976 -1.336 -21.723 1.00 58.19 212 ALA A N 1
ATOM 1519 C CA . ALA A 1 212 ? 9.361 -0.887 -21.736 1.00 58.19 212 ALA A CA 1
ATOM 1520 C C . ALA A 1 212 ? 10.279 -2.063 -22.127 1.00 58.19 212 ALA A C 1
ATOM 1522 O O . ALA A 1 212 ? 9.949 -3.214 -21.820 1.00 58.19 212 ALA A O 1
ATOM 1523 N N . PRO A 1 213 ? 11.409 -1.803 -22.807 1.00 45.31 213 PRO A N 1
ATOM 1524 C CA . PRO A 1 213 ? 12.357 -2.851 -23.147 1.00 45.31 213 PRO A CA 1
ATOM 1525 C C . PRO A 1 213 ? 13.017 -3.417 -21.881 1.00 45.31 213 PRO A C 1
ATOM 1527 O O . PRO A 1 213 ? 13.419 -2.675 -20.988 1.00 45.31 213 PRO A O 1
ATOM 1530 N N . ASP A 1 214 ? 13.103 -4.746 -21.876 1.00 51.50 214 ASP A N 1
ATOM 1531 C CA . ASP A 1 214 ? 13.679 -5.677 -20.905 1.00 51.50 214 ASP A CA 1
ATOM 1532 C C . ASP A 1 214 ? 13.111 -5.718 -19.470 1.00 51.50 214 ASP A C 1
ATOM 1534 O O . ASP A 1 214 ? 12.926 -4.697 -18.803 1.00 51.50 214 ASP A O 1
ATOM 1538 N N . PRO A 1 215 ? 12.864 -6.933 -18.933 1.00 55.28 215 PRO A N 1
ATOM 1539 C CA . PRO A 1 215 ? 12.505 -7.102 -17.534 1.00 55.28 215 PRO A CA 1
ATOM 1540 C C . PRO A 1 215 ? 13.663 -6.635 -16.648 1.00 55.28 215 PRO A C 1
ATOM 1542 O O . PRO A 1 215 ? 14.768 -7.178 -16.693 1.00 55.28 215 PRO A O 1
ATOM 1545 N N . VAL A 1 216 ? 13.397 -5.643 -15.797 1.00 58.72 216 VAL A N 1
ATOM 1546 C CA . VAL A 1 216 ? 14.351 -5.199 -14.779 1.00 58.72 216 VAL A CA 1
ATOM 1547 C C . VAL A 1 216 ? 14.496 -6.315 -13.745 1.00 58.72 216 VAL A C 1
ATOM 1549 O O . VAL A 1 216 ? 13.650 -6.491 -12.867 1.00 58.72 216 VAL A O 1
ATOM 1552 N N . GLY A 1 217 ? 15.576 -7.087 -13.855 1.00 55.16 217 GLY A N 1
ATOM 1553 C CA . GLY A 1 217 ? 15.961 -8.051 -12.833 1.00 55.16 217 GLY A CA 1
ATOM 1554 C C . GLY A 1 217 ? 16.320 -7.317 -11.538 1.00 55.16 217 GLY A C 1
ATOM 1555 O O . GLY A 1 217 ? 17.051 -6.323 -11.582 1.00 55.16 217 GLY A O 1
ATOM 1556 N N . PRO A 1 218 ? 15.832 -7.760 -10.370 1.00 56.00 218 PRO A N 1
ATOM 1557 C CA . PRO A 1 218 ? 16.281 -7.174 -9.120 1.00 56.00 218 PRO A CA 1
ATOM 1558 C C . PRO A 1 218 ? 17.766 -7.512 -8.915 1.00 56.00 218 PRO A C 1
ATOM 1560 O O . PRO A 1 218 ? 18.133 -8.685 -8.888 1.00 56.00 218 PRO A O 1
ATOM 1563 N N . GLY A 1 219 ? 18.623 -6.500 -8.751 1.00 57.31 219 GLY A N 1
ATOM 1564 C CA . GLY A 1 219 ? 19.997 -6.716 -8.272 1.00 57.31 219 GLY A CA 1
ATOM 1565 C C . GLY A 1 219 ? 19.998 -7.351 -6.870 1.00 57.31 219 GLY A C 1
ATOM 1566 O O . GLY A 1 219 ? 18.982 -7.247 -6.184 1.00 57.31 219 GLY A O 1
ATOM 1567 N N . PRO A 1 220 ? 21.076 -8.017 -6.422 1.00 56.78 220 PRO A N 1
ATOM 1568 C CA . PRO A 1 220 ? 21.135 -8.676 -5.107 1.00 56.78 220 PRO A CA 1
ATOM 1569 C C . PRO A 1 220 ? 20.756 -7.722 -3.958 1.00 56.78 220 PRO A C 1
ATOM 1571 O O . PRO A 1 220 ? 20.957 -6.514 -4.068 1.00 56.78 220 PRO A O 1
ATOM 1574 N N . ASP A 1 221 ? 20.155 -8.242 -2.879 1.00 62.38 221 ASP A N 1
ATOM 1575 C CA . ASP A 1 221 ? 19.861 -7.449 -1.673 1.00 62.38 221 ASP A CA 1
ATOM 1576 C C . ASP A 1 221 ? 21.132 -7.360 -0.810 1.00 62.38 221 ASP A C 1
ATOM 1578 O O . ASP A 1 221 ? 21.495 -8.346 -0.166 1.00 62.38 221 ASP A O 1
ATOM 1582 N N . PRO A 1 222 ? 21.806 -6.200 -0.753 1.00 54.88 222 PRO A N 1
ATOM 1583 C CA . PRO A 1 222 ? 23.078 -6.073 -0.049 1.00 54.88 222 PRO A CA 1
ATOM 1584 C C . PRO A 1 222 ? 22.967 -6.309 1.468 1.00 54.88 222 PRO A C 1
ATOM 1586 O O . PRO A 1 222 ? 23.963 -6.660 2.096 1.00 54.88 222 PRO A O 1
ATOM 1589 N N . LEU A 1 223 ? 21.779 -6.154 2.073 1.00 58.59 223 LEU A N 1
ATOM 1590 C CA . LEU A 1 223 ? 21.564 -6.471 3.493 1.00 58.59 223 LEU A CA 1
ATOM 1591 C C . LEU A 1 223 ? 21.266 -7.956 3.720 1.00 58.59 223 LEU A C 1
ATOM 1593 O O . LEU A 1 223 ? 21.594 -8.499 4.779 1.00 58.59 223 LEU A O 1
ATOM 1597 N N . ALA A 1 224 ? 20.708 -8.652 2.726 1.00 59.62 224 ALA A N 1
ATOM 1598 C CA . ALA A 1 224 ? 20.584 -10.105 2.787 1.00 59.62 224 ALA A CA 1
ATOM 1599 C C . ALA A 1 224 ? 21.966 -10.781 2.843 1.00 59.62 224 ALA A C 1
ATOM 1601 O O . ALA A 1 224 ? 22.114 -11.774 3.558 1.00 59.62 224 ALA A O 1
ATOM 1602 N N . ASP A 1 225 ? 22.972 -10.191 2.198 1.00 53.06 225 ASP A N 1
ATOM 1603 C CA . ASP A 1 225 ? 24.328 -10.740 2.099 1.00 53.06 225 ASP A CA 1
ATOM 1604 C C . ASP A 1 225 ? 25.315 -10.184 3.147 1.00 53.06 225 ASP A C 1
ATOM 1606 O O . ASP A 1 225 ? 26.490 -10.548 3.135 1.00 53.06 225 ASP A O 1
ATOM 1610 N N . SER A 1 226 ? 24.862 -9.345 4.094 1.00 57.06 226 SER A N 1
ATOM 1611 C CA . SER A 1 226 ? 25.714 -8.776 5.153 1.00 57.06 226 SER A CA 1
ATOM 1612 C C . SER A 1 226 ? 25.485 -9.453 6.519 1.00 57.06 226 SER A C 1
ATOM 1614 O O . SER A 1 226 ? 24.623 -9.031 7.297 1.00 57.06 226 SER A O 1
ATOM 1616 N N . PRO A 1 227 ? 26.244 -10.514 6.864 1.00 58.47 227 PRO A N 1
ATOM 1617 C CA . PRO A 1 227 ? 26.088 -11.223 8.137 1.00 58.47 227 PRO A CA 1
ATOM 1618 C C . PRO A 1 227 ? 26.418 -10.353 9.359 1.00 58.47 227 PRO A C 1
ATOM 1620 O O . PRO A 1 227 ? 25.795 -10.523 10.404 1.00 58.47 227 PRO A O 1
ATOM 1623 N N . LEU A 1 228 ? 27.337 -9.388 9.232 1.00 62.41 228 LEU A N 1
ATOM 1624 C CA . LEU A 1 228 ? 27.709 -8.480 10.326 1.00 62.41 228 LEU A CA 1
ATOM 1625 C C . LEU A 1 228 ? 26.578 -7.516 10.694 1.00 62.41 228 LEU A C 1
ATOM 1627 O O . LEU A 1 228 ? 26.352 -7.261 11.873 1.00 62.41 228 LEU A O 1
ATOM 1631 N N . TRP A 1 229 ? 25.825 -7.045 9.697 1.00 60.53 229 TRP A N 1
ATOM 1632 C CA . TRP A 1 229 ? 24.664 -6.187 9.920 1.00 60.53 229 TRP A CA 1
ATOM 1633 C C . TRP A 1 229 ? 23.586 -6.910 10.747 1.00 60.53 229 TRP A C 1
ATOM 1635 O O . TRP A 1 229 ? 23.039 -6.365 11.704 1.00 60.53 229 TRP A O 1
ATOM 1645 N N . ARG A 1 230 ? 23.355 -8.195 10.445 1.00 60.62 230 ARG A N 1
ATOM 1646 C CA . ARG A 1 230 ? 22.394 -9.044 11.166 1.00 60.62 230 ARG A CA 1
ATOM 1647 C C . ARG A 1 230 ? 22.816 -9.329 12.612 1.00 60.62 230 ARG A C 1
ATOM 1649 O O . ARG A 1 230 ? 21.961 -9.402 13.489 1.00 60.62 230 ARG A O 1
ATOM 1656 N N . VAL A 1 231 ? 24.119 -9.492 12.858 1.00 64.00 231 VAL A N 1
ATOM 1657 C CA . VAL A 1 231 ? 24.669 -9.680 14.212 1.00 64.00 231 VAL A CA 1
ATOM 1658 C C . VAL A 1 231 ? 24.547 -8.397 15.036 1.00 64.00 231 VAL A C 1
ATOM 1660 O O . VAL A 1 231 ? 24.145 -8.484 16.190 1.00 64.00 231 VAL A O 1
ATOM 1663 N N . GLY A 1 232 ? 24.804 -7.222 14.449 1.00 62.50 232 GLY A N 1
ATOM 1664 C CA . GLY A 1 232 ? 24.640 -5.933 15.134 1.00 62.50 232 GLY A CA 1
ATOM 1665 C C . GLY A 1 232 ? 23.230 -5.739 15.701 1.00 62.50 232 GLY A C 1
ATOM 1666 O O . GLY A 1 232 ? 23.072 -5.506 16.894 1.00 62.50 232 GLY A O 1
ATOM 1667 N N . ARG A 1 233 ? 22.193 -5.983 14.888 1.00 61.34 233 ARG A N 1
ATOM 1668 C CA . ARG A 1 233 ? 20.790 -5.867 15.329 1.00 61.34 233 ARG A CA 1
ATOM 1669 C C . ARG A 1 233 ? 20.391 -6.858 16.424 1.00 61.34 233 ARG A C 1
ATOM 1671 O O . ARG A 1 233 ? 19.595 -6.513 17.290 1.00 61.34 233 ARG A O 1
ATOM 1678 N N . LEU A 1 234 ? 20.919 -8.084 16.400 1.00 57.88 234 LEU A N 1
ATOM 1679 C CA . LEU A 1 234 ? 20.636 -9.075 17.448 1.00 57.88 234 LEU A CA 1
ATOM 1680 C C . LEU A 1 234 ? 21.275 -8.707 18.792 1.00 57.88 234 LEU A C 1
ATOM 1682 O O . LEU A 1 234 ? 20.759 -9.117 19.827 1.00 57.88 234 LEU A O 1
ATOM 1686 N N . LEU A 1 235 ? 22.382 -7.964 18.772 1.00 59.12 235 LEU A N 1
ATOM 1687 C CA . LEU A 1 235 ? 23.064 -7.496 19.977 1.00 59.12 235 LEU A CA 1
ATOM 1688 C C . LEU A 1 235 ? 22.431 -6.222 20.551 1.00 59.12 235 LEU A C 1
ATOM 1690 O O . LEU A 1 235 ? 22.482 -6.031 21.757 1.00 59.12 235 LEU A O 1
ATOM 1694 N N . GLU A 1 236 ? 21.824 -5.379 19.714 1.00 51.12 236 GLU A N 1
ATOM 1695 C CA . GLU A 1 236 ? 21.120 -4.160 20.148 1.00 51.12 236 GLU A CA 1
ATOM 1696 C C . GLU A 1 236 ? 19.690 -4.427 20.654 1.00 51.12 236 GLU A C 1
ATOM 1698 O O . GLU A 1 236 ? 19.145 -3.630 21.411 1.00 51.12 236 GLU A O 1
ATOM 1703 N N . ALA A 1 237 ? 19.075 -5.549 20.260 1.00 48.94 237 ALA A N 1
ATOM 1704 C CA . ALA A 1 237 ? 17.719 -5.940 20.666 1.00 48.94 237 ALA A CA 1
ATOM 1705 C C . ALA A 1 237 ? 17.656 -6.889 21.889 1.00 48.94 237 ALA A C 1
ATOM 1707 O O . ALA A 1 237 ? 16.570 -7.392 22.198 1.00 48.94 237 ALA A O 1
ATOM 1708 N N . GLY A 1 238 ? 18.790 -7.180 22.541 1.00 40.06 238 GLY A N 1
ATOM 1709 C CA . GLY A 1 238 ? 18.898 -8.044 23.730 1.00 40.06 238 GLY A CA 1
ATOM 1710 C C . GLY A 1 238 ? 19.260 -7.266 24.986 1.00 40.06 238 GLY A C 1
ATOM 1711 O O . GLY A 1 238 ? 18.712 -7.621 26.053 1.00 40.06 238 GLY A O 1
#

pLDDT: mean 81.08, std 13.69, range [33.66, 97.5]

Secondary structure (DSSP, 8-state):
-----HHHHHHGGGSEEEETTEEEEHHHHHHEEEEEES--B-TTSPBP--TT-EEEEEEPPPTTSTTTGGGGSS-HHHHHHHHHHTT-----EEEEEEEEEEETTEEEEEEBPTTSSBPTT--EEEE--SS--TTSSHHHHHHHHHT-TT-EEEEEEEE-TTSTTEEEEEEEEEPTT-SSEE---GGGTT-EETTT----GGGEESPPPPPPSS--PPPP-TTTT-HHHHHHHHHH--

Radius of gyration: 19.41 Å; chains: 1; bounding box: 49×38×56 Å

Foldseek 3Di:
DPDDDDVVLQCQQVDWDDAQNDTDGNVLCVQWNWDKDPWDADPVRDTDRDNRIHTDIGGDDACVDPPNVVLAPDDPVVLVVVCVVVVHAFDKHKFKWFFLADDDLWTWIATADLVRHGDPPTATATAHAPDPRVSFQQSVVSNVSRVQGGEIKIFIFTDDPLWPRYTHTQKIFFDPPDQWYFQDDVVSVRIDGNGHDHDDPVRIHHDRPDRDPDRDDRDDTVSVVDPVVVVVVVVVVD

Sequence (238 aa):
VRPGGLARARGAGAVSVALGGGVLDHAGLARGGLRIAGATVSADGRLGAGRGVRATPVPGVSWDQEPLAALFARPAAEAVAELLAQDAEPGLLGCAVRVEGAAGDHLLVRELSPDGTVRADAPLLRLRPAHPHPELAHTANLRRLAGRPGLALRVVGRPDPDRAATLRPLAVGPVPGAAYTLRLPPEWRDRADLGYDRLQGGHVTGEAPAPAPDPVGPGPDPLADSPLWRVGRLLEAG